Protein AF-A0A962M2G6-F1 (afdb_monomer)

Foldseek 3Di:
DDDPCPDAQAQDQDPPPDFSCVRSVVQCVDPPLVVLCVPVNRRLSRLVVNLLCCLQAPPHPNVVVQVVDDSVRSNQCCCCPRVVHNPDDCVVCPVVSVVCNVRNDDPLRVVLVVLVVVLVVLVVVLVVDDCVPCVVVNVVSVVVSVVSVVVSVVSVVVVVVVVVVCVVPPPPDDDPVNVVPD

Structure (mmCIF, N/CA/C/O backbone):
data_AF-A0A962M2G6-F1
#
_entry.id   AF-A0A962M2G6-F1
#
loop_
_atom_site.group_PDB
_atom_site.id
_atom_site.type_symbol
_atom_site.label_atom_id
_atom_site.label_alt_id
_atom_site.label_comp_id
_atom_site.label_asym_id
_atom_site.label_entity_id
_atom_site.label_seq_id
_atom_site.pdbx_PDB_ins_code
_atom_site.Cartn_x
_atom_site.Cartn_y
_atom_site.Cartn_z
_atom_site.occupancy
_atom_site.B_iso_or_equiv
_atom_site.auth_seq_id
_atom_site.auth_comp_id
_atom_site.auth_asym_id
_atom_site.auth_atom_id
_atom_site.pdbx_PDB_model_num
ATOM 1 N N . MET A 1 1 ? 9.586 -29.045 1.789 1.00 31.98 1 MET A N 1
ATOM 2 C CA . MET A 1 1 ? 10.319 -28.050 0.978 1.00 31.98 1 MET A CA 1
ATOM 3 C C . MET A 1 1 ? 9.402 -26.851 0.851 1.00 31.98 1 MET A C 1
ATOM 5 O O . MET A 1 1 ? 8.215 -27.062 0.668 1.00 31.98 1 MET A O 1
ATOM 9 N N . GLU A 1 2 ? 9.938 -25.669 1.129 1.00 29.62 2 GLU A N 1
ATOM 10 C CA . GLU A 1 2 ? 9.260 -24.466 1.634 1.00 29.62 2 GLU A CA 1
ATOM 11 C C . GLU A 1 2 ? 7.903 -24.133 1.008 1.00 29.62 2 GLU A C 1
ATOM 13 O O . GLU A 1 2 ? 7.783 -23.809 -0.172 1.00 29.62 2 GLU A O 1
ATOM 18 N N . ASP A 1 3 ? 6.894 -24.154 1.873 1.00 32.75 3 ASP A N 1
ATOM 19 C CA . ASP A 1 3 ? 5.564 -23.633 1.623 1.00 32.75 3 ASP A CA 1
ATOM 20 C C . ASP A 1 3 ? 5.665 -22.098 1.560 1.00 32.75 3 ASP A C 1
ATOM 22 O O . ASP A 1 3 ? 5.712 -21.413 2.584 1.00 32.75 3 ASP A O 1
ATOM 26 N N . LYS A 1 4 ? 5.778 -21.536 0.348 1.00 35.22 4 LYS A N 1
ATOM 27 C CA . LYS A 1 4 ? 5.802 -20.079 0.090 1.00 35.22 4 LYS A CA 1
ATOM 28 C C . LYS A 1 4 ? 4.414 -19.445 0.263 1.00 35.22 4 LYS A C 1
ATOM 30 O O . LYS A 1 4 ? 4.039 -18.520 -0.459 1.00 35.22 4 LYS A O 1
ATOM 35 N N . ASN A 1 5 ? 3.649 -19.937 1.231 1.00 36.69 5 ASN A N 1
ATOM 36 C CA . ASN A 1 5 ? 2.326 -19.456 1.574 1.00 36.69 5 ASN A CA 1
ATOM 37 C C . ASN A 1 5 ? 2.473 -18.163 2.387 1.00 36.69 5 ASN A C 1
ATOM 39 O O . ASN A 1 5 ? 2.459 -18.136 3.623 1.00 36.69 5 ASN A O 1
ATOM 43 N N . THR A 1 6 ? 2.744 -17.075 1.667 1.00 38.78 6 THR A N 1
ATOM 44 C CA . THR A 1 6 ? 2.884 -15.747 2.256 1.00 38.78 6 THR A CA 1
ATOM 45 C C . THR A 1 6 ? 1.495 -15.285 2.669 1.00 38.78 6 THR A C 1
ATOM 47 O O . THR A 1 6 ? 0.649 -14.976 1.839 1.00 38.78 6 THR A O 1
ATOM 50 N N . ARG A 1 7 ? 1.285 -15.312 3.983 1.00 38.78 7 ARG A N 1
ATOM 51 C CA . ARG A 1 7 ? 0.061 -14.979 4.711 1.00 38.78 7 ARG A CA 1
ATOM 52 C C . ARG A 1 7 ? -0.553 -13.676 4.197 1.00 38.78 7 ARG A C 1
ATOM 54 O O . ARG A 1 7 ? 0.069 -12.621 4.294 1.00 38.78 7 ARG A O 1
ATOM 61 N N . TYR A 1 8 ? -1.769 -13.769 3.677 1.00 47.75 8 TYR A N 1
ATOM 62 C CA . TYR A 1 8 ? -2.576 -12.624 3.281 1.00 47.75 8 TYR A CA 1
ATOM 63 C C . TYR A 1 8 ? -3.258 -12.043 4.525 1.00 47.75 8 TYR A C 1
ATOM 65 O O . TYR A 1 8 ? -3.943 -12.781 5.228 1.00 47.75 8 TYR A O 1
ATOM 73 N N . SER A 1 9 ? -3.113 -10.743 4.790 1.00 48.50 9 SER A N 1
ATOM 74 C CA . SER A 1 9 ? -4.152 -10.004 5.513 1.00 48.50 9 SER A CA 1
ATOM 75 C C . SER A 1 9 ? -4.848 -9.118 4.495 1.00 48.50 9 SER A C 1
ATOM 77 O O . SER A 1 9 ? -4.319 -8.081 4.095 1.00 48.50 9 SER A O 1
ATOM 79 N N . PHE A 1 10 ? -6.013 -9.551 4.024 1.00 62.50 10 PHE A N 1
ATOM 80 C CA . PHE A 1 10 ? -6.849 -8.697 3.198 1.00 62.50 10 PHE A CA 1
ATOM 81 C C . PHE A 1 10 ? -7.411 -7.615 4.112 1.00 62.50 10 PHE A C 1
ATOM 83 O O . PHE A 1 10 ? -8.323 -7.873 4.890 1.00 62.50 10 PHE A O 1
ATOM 90 N N . VAL A 1 11 ? -6.812 -6.423 4.072 1.00 73.88 11 VAL A N 1
ATOM 91 C CA . VAL A 1 11 ? -7.381 -5.281 4.780 1.00 73.88 11 VAL A CA 1
ATOM 92 C C . VAL A 1 11 ? -8.651 -4.876 4.050 1.00 73.88 11 VAL A C 1
ATOM 94 O O . VAL A 1 11 ? -8.624 -4.541 2.862 1.00 73.88 11 VAL A O 1
ATOM 97 N N . GLU A 1 12 ? -9.768 -4.944 4.756 1.00 76.00 12 GLU A N 1
ATOM 98 C CA . GLU A 1 12 ? -11.065 -4.531 4.247 1.00 76.00 12 GLU A CA 1
ATOM 99 C C . GLU A 1 12 ? -11.293 -3.043 4.516 1.00 76.00 12 GLU A C 1
ATOM 101 O O . GLU A 1 12 ? -10.935 -2.516 5.580 1.00 76.00 12 GLU A O 1
ATOM 106 N N . GLU A 1 13 ? -11.918 -2.365 3.545 1.00 79.25 13 GLU A N 1
ATOM 107 C CA . GLU A 1 13 ? -12.371 -0.992 3.736 1.00 79.25 13 GLU A CA 1
ATOM 108 C C . GLU A 1 13 ? -13.425 -0.952 4.837 1.00 79.25 13 GLU A C 1
ATOM 110 O O . GLU A 1 13 ? -14.420 -1.679 4.828 1.00 79.25 13 GLU A O 1
ATOM 115 N N . VAL A 1 14 ? -13.231 -0.044 5.783 1.00 79.31 14 VAL A N 1
ATOM 116 C CA . VAL A 1 14 ? -14.155 0.127 6.895 1.00 79.31 14 VAL A CA 1
ATOM 117 C C . VAL A 1 14 ? -15.104 1.263 6.551 1.00 79.31 14 VAL A C 1
ATOM 119 O O . VAL A 1 14 ? -14.676 2.397 6.326 1.00 79.31 14 VAL A O 1
ATOM 122 N N . ARG A 1 15 ? -16.404 0.952 6.514 1.00 76.75 15 ARG A N 1
ATOM 123 C CA . ARG A 1 15 ? -17.455 1.954 6.301 1.00 76.75 15 ARG A CA 1
ATOM 124 C C . ARG A 1 15 ? -17.418 3.012 7.400 1.00 76.75 15 ARG A C 1
ATOM 126 O O . ARG A 1 15 ? -17.052 2.736 8.544 1.00 76.75 15 ARG A O 1
ATOM 133 N N . GLU A 1 16 ? -17.843 4.219 7.051 1.00 69.69 16 GLU A N 1
ATOM 134 C CA . GLU A 1 16 ? -17.892 5.335 7.989 1.00 69.69 16 GLU A CA 1
ATOM 135 C C . GLU A 1 16 ? -18.735 4.985 9.229 1.00 69.69 16 GLU A C 1
ATOM 137 O O . GLU A 1 16 ? -19.814 4.403 9.127 1.00 69.69 16 GLU A O 1
ATOM 142 N N . GLY A 1 17 ? -18.204 5.286 10.417 1.00 70.81 17 GLY A N 1
ATOM 143 C CA . GLY A 1 17 ? -18.830 4.957 11.702 1.00 70.81 17 GLY A CA 1
ATOM 144 C C . GLY A 1 17 ? -18.465 3.585 12.284 1.00 70.81 17 GLY A C 1
ATOM 145 O O . GLY A 1 17 ? -18.723 3.358 13.466 1.00 70.81 17 GLY A O 1
ATOM 146 N N . LEU A 1 18 ? -17.814 2.699 11.521 1.00 83.69 18 LEU A N 1
ATOM 147 C CA . LEU A 1 18 ? -17.312 1.420 12.031 1.00 83.69 18 LEU A CA 1
ATOM 148 C C . LEU A 1 1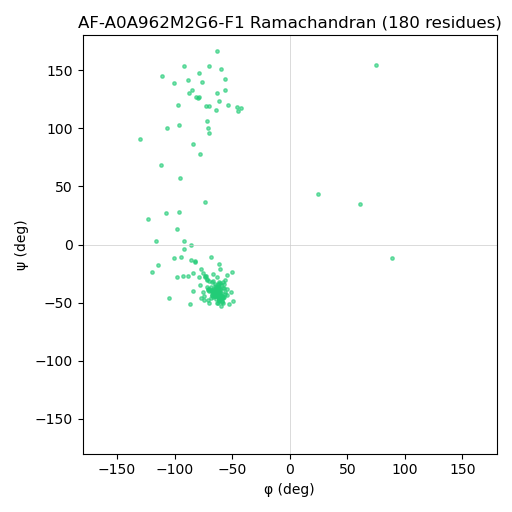8 ? -15.860 1.525 12.520 1.00 83.69 18 LEU A C 1
ATOM 150 O O . LEU A 1 18 ? -15.079 2.380 12.089 1.00 83.69 18 LEU A O 1
ATOM 154 N N . ASN A 1 19 ? -15.491 0.646 13.452 1.00 88.06 19 ASN A N 1
ATOM 155 C CA . ASN A 1 19 ? -14.126 0.548 13.952 1.00 88.06 19 ASN A CA 1
ATOM 156 C C . ASN A 1 19 ? -13.289 -0.344 13.024 1.00 88.06 19 ASN A C 1
ATOM 158 O O . ASN A 1 19 ? -13.695 -1.452 12.682 1.00 88.06 19 ASN A O 1
ATOM 162 N N . PHE A 1 20 ? -12.095 0.123 12.659 1.00 91.50 20 PHE A N 1
ATOM 163 C CA . PHE A 1 20 ? -11.179 -0.577 11.761 1.00 91.50 20 PHE A CA 1
ATOM 164 C C . PHE A 1 20 ? -10.838 -1.976 12.257 1.00 91.50 20 PHE A C 1
ATOM 166 O O . PHE A 1 20 ? -10.785 -2.926 11.481 1.00 91.50 20 PHE A O 1
ATOM 173 N N . TRP A 1 21 ? -10.631 -2.092 13.564 1.00 92.38 21 TRP A N 1
ATOM 174 C CA . TRP A 1 21 ? -10.199 -3.317 14.208 1.00 92.38 21 TRP A CA 1
ATOM 175 C C . TRP A 1 21 ? -11.303 -4.361 14.288 1.00 92.38 21 TRP A C 1
ATOM 177 O O . TRP A 1 21 ? -10.995 -5.545 14.323 1.00 92.38 21 TRP A O 1
ATOM 187 N N . ASP A 1 22 ? -12.570 -3.947 14.310 1.00 88.75 22 ASP A N 1
ATOM 188 C CA . ASP A 1 22 ? -13.693 -4.884 14.390 1.00 88.75 22 ASP A CA 1
ATOM 189 C C . ASP A 1 22 ? -13.892 -5.637 13.068 1.00 88.75 22 ASP A C 1
ATOM 191 O O . ASP A 1 22 ? -14.357 -6.775 13.087 1.00 88.75 22 ASP A O 1
ATOM 19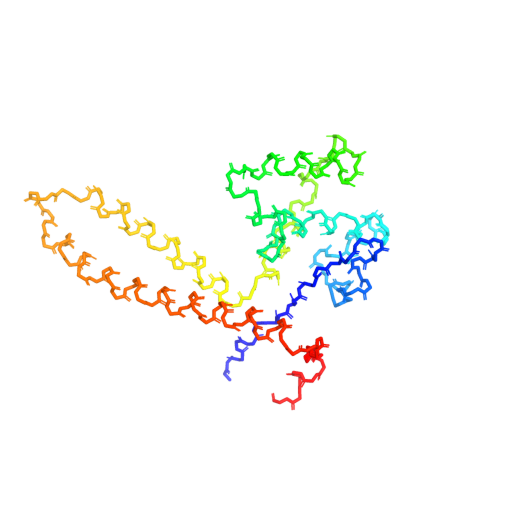5 N N . ILE A 1 23 ? -13.481 -5.027 11.952 1.00 85.75 23 ILE A N 1
ATOM 196 C CA . ILE A 1 23 ? -13.437 -5.652 10.627 1.00 85.75 23 ILE A CA 1
ATOM 197 C C . ILE A 1 23 ? -12.109 -6.398 10.440 1.00 85.75 23 ILE A C 1
ATOM 199 O O . ILE A 1 23 ? -12.081 -7.591 10.162 1.00 85.75 23 ILE A O 1
ATOM 203 N N . ASN A 1 24 ? -10.987 -5.723 10.692 1.00 87.56 24 ASN A N 1
ATOM 204 C CA . ASN A 1 24 ? -9.641 -6.250 10.471 1.00 87.56 24 ASN A CA 1
ATOM 205 C C . ASN A 1 24 ? -9.058 -6.855 11.759 1.00 87.56 24 ASN A C 1
ATOM 207 O O . ASN A 1 24 ? -8.013 -6.422 12.255 1.00 87.56 24 ASN A O 1
ATOM 211 N N . GLN A 1 25 ? -9.763 -7.829 12.342 1.00 88.00 25 GLN A N 1
ATOM 212 C CA . GLN A 1 25 ? -9.454 -8.349 13.683 1.00 88.00 25 GLN A CA 1
ATOM 213 C C . GLN A 1 25 ? -8.077 -9.004 13.777 1.00 88.00 25 GLN A C 1
ATOM 215 O O . GLN A 1 25 ? -7.401 -8.883 14.795 1.00 88.00 25 GLN A O 1
ATOM 220 N N . GLU A 1 26 ? -7.635 -9.654 12.706 1.00 84.81 26 GLU A N 1
ATOM 221 C CA . GLU A 1 26 ? -6.385 -10.413 12.679 1.00 84.81 26 GLU A CA 1
ATOM 222 C C . GLU A 1 26 ? -5.153 -9.521 12.874 1.00 84.81 26 GLU A C 1
ATOM 224 O O . GLU A 1 26 ? -4.204 -9.910 13.558 1.00 84.81 26 GLU A O 1
ATOM 229 N N . LEU A 1 27 ? -5.205 -8.282 12.370 1.00 88.44 27 LEU A N 1
ATOM 230 C CA . LEU A 1 27 ? -4.125 -7.310 12.535 1.00 88.44 27 LEU A CA 1
ATOM 231 C C . LEU A 1 27 ? -3.901 -6.939 14.002 1.00 88.44 27 LEU A C 1
ATOM 233 O O . LEU A 1 27 ? -2.774 -6.642 14.387 1.00 88.44 27 LEU A O 1
ATOM 237 N N . GLN A 1 28 ? -4.933 -7.012 14.851 1.00 90.12 28 GLN A N 1
ATOM 238 C CA . GLN A 1 28 ? -4.826 -6.649 16.269 1.00 90.12 28 GLN A CA 1
ATOM 239 C C . GLN A 1 28 ? -3.823 -7.517 17.046 1.00 90.12 28 GLN A C 1
ATOM 241 O O . GLN A 1 28 ? -3.413 -7.141 18.144 1.00 90.12 28 GLN A O 1
ATOM 246 N N . TYR A 1 29 ? -3.422 -8.670 16.505 1.00 87.75 29 TYR A N 1
ATOM 247 C CA . TYR A 1 29 ? -2.499 -9.593 17.162 1.00 87.75 29 TYR A CA 1
ATOM 248 C C . TYR A 1 29 ? -1.034 -9.394 16.752 1.00 87.75 29 TYR A C 1
ATOM 250 O O . TYR A 1 29 ? -0.151 -9.979 17.383 1.00 87.75 29 TYR A O 1
ATOM 258 N N . TRP A 1 30 ? -0.745 -8.591 15.723 1.00 85.88 30 TRP A N 1
ATOM 259 C CA . TRP A 1 30 ? 0.594 -8.483 15.130 1.00 85.88 30 TRP A CA 1
ATOM 260 C C . TRP A 1 30 ? 1.235 -7.120 15.403 1.00 85.88 30 TRP A C 1
ATOM 262 O O . TRP A 1 30 ? 0.559 -6.095 15.429 1.00 85.88 30 TRP A O 1
ATOM 272 N N . SER A 1 31 ? 2.555 -7.102 15.591 1.00 88.06 31 SER A N 1
ATOM 273 C CA . SER A 1 31 ? 3.325 -5.852 15.602 1.00 88.06 31 SER A CA 1
ATOM 274 C C . SER A 1 31 ? 3.496 -5.352 14.159 1.00 88.06 31 SER A C 1
ATOM 276 O O . SER A 1 31 ? 3.706 -6.182 13.269 1.00 88.06 31 SER A O 1
ATOM 278 N N . PRO A 1 32 ? 3.399 -4.034 13.892 1.00 93.62 32 PRO A N 1
ATOM 279 C CA . PRO A 1 32 ? 3.267 -2.928 14.857 1.00 93.62 32 PRO A CA 1
ATOM 280 C C . PRO A 1 32 ? 1.818 -2.523 15.204 1.00 93.62 32 PRO A C 1
ATOM 282 O O . PRO A 1 32 ? 1.601 -1.568 15.948 1.00 93.62 32 PRO A O 1
ATOM 285 N N . TYR A 1 33 ? 0.800 -3.206 14.680 1.00 93.44 33 TYR A N 1
ATOM 286 C CA . TYR A 1 33 ? -0.607 -2.820 14.868 1.00 93.44 33 TYR A CA 1
ATOM 287 C C . TYR A 1 33 ? -1.082 -2.965 16.321 1.00 93.44 33 TYR A C 1
ATOM 289 O O . TYR A 1 33 ? -1.791 -2.104 16.841 1.00 93.44 33 TYR A O 1
ATOM 297 N N . ASN A 1 34 ? -0.665 -4.032 17.004 1.00 93.56 34 ASN A N 1
ATOM 298 C CA . ASN A 1 34 ? -1.003 -4.261 18.406 1.00 93.56 34 ASN A CA 1
ATOM 299 C C . ASN A 1 34 ? -0.368 -3.218 19.349 1.00 93.56 34 ASN A C 1
ATOM 301 O O . ASN A 1 34 ? -0.959 -2.875 20.371 1.00 93.56 34 ASN A O 1
ATOM 305 N N . GLU A 1 35 ? 0.810 -2.694 19.002 1.00 95.56 35 GLU A N 1
ATOM 306 C CA . GLU A 1 35 ? 1.499 -1.609 19.706 1.00 95.56 35 GLU A CA 1
ATOM 307 C C . GLU A 1 35 ? 0.726 -0.300 19.538 1.00 95.56 35 GLU A C 1
ATOM 309 O O . GLU A 1 35 ? 0.398 0.338 20.535 1.00 95.56 35 GLU A O 1
ATOM 314 N N . LEU A 1 36 ? 0.292 0.022 18.313 1.00 96.19 36 LEU A N 1
ATOM 315 C CA . LEU A 1 36 ? -0.545 1.195 18.049 1.00 96.19 36 LEU A CA 1
ATOM 316 C C . LEU A 1 36 ? -1.832 1.198 18.889 1.00 96.19 36 LEU A C 1
ATOM 318 O O . LEU A 1 36 ? -2.232 2.236 19.414 1.00 96.19 36 LEU A O 1
ATOM 322 N N . ILE A 1 37 ? -2.497 0.044 19.028 1.00 95.44 37 ILE A N 1
ATOM 323 C CA . ILE A 1 37 ? -3.712 -0.072 19.850 1.00 95.44 37 ILE A CA 1
ATOM 324 C C . ILE A 1 37 ? -3.408 0.226 21.322 1.00 95.44 37 ILE A C 1
ATOM 326 O O . ILE A 1 37 ? -4.225 0.866 21.986 1.00 95.44 37 ILE A O 1
ATOM 330 N N . LYS A 1 38 ? -2.255 -0.223 21.833 1.00 95.25 38 LYS A N 1
ATOM 331 C CA . LYS A 1 38 ? -1.830 0.025 23.218 1.00 95.25 38 LYS A CA 1
ATOM 332 C C . LYS A 1 38 ? -1.468 1.491 23.455 1.00 95.25 38 LYS A C 1
ATOM 334 O O . LYS A 1 38 ? -1.812 2.017 24.506 1.00 95.25 38 LYS A O 1
ATOM 339 N N . GLU A 1 39 ? -0.802 2.131 22.498 1.00 95.31 39 GLU A N 1
ATOM 340 C CA . GLU A 1 39 ? -0.317 3.512 22.617 1.00 95.31 39 GLU A CA 1
ATOM 341 C C . GLU A 1 39 ? -1.433 4.549 22.429 1.00 95.31 39 GLU A C 1
ATOM 343 O O . GLU A 1 39 ? -1.560 5.476 23.224 1.00 95.31 39 GLU A O 1
ATOM 348 N N . GLU A 1 40 ? -2.274 4.382 21.406 1.00 95.00 40 GLU A N 1
ATOM 349 C CA . GLU A 1 40 ? -3.288 5.377 21.019 1.00 95.00 40 GLU A CA 1
ATOM 350 C C . GLU A 1 40 ? -4.700 5.019 21.516 1.00 95.00 40 GLU A C 1
ATOM 352 O O . GLU A 1 40 ? -5.636 5.818 21.433 1.00 95.00 40 GLU A O 1
ATOM 357 N N . GLY A 1 41 ? -4.897 3.794 22.005 1.00 95.62 41 GLY A N 1
ATOM 358 C CA . GLY A 1 41 ? -6.211 3.248 22.331 1.00 95.62 41 GLY A CA 1
ATOM 359 C C . GLY A 1 41 ? -7.015 2.844 21.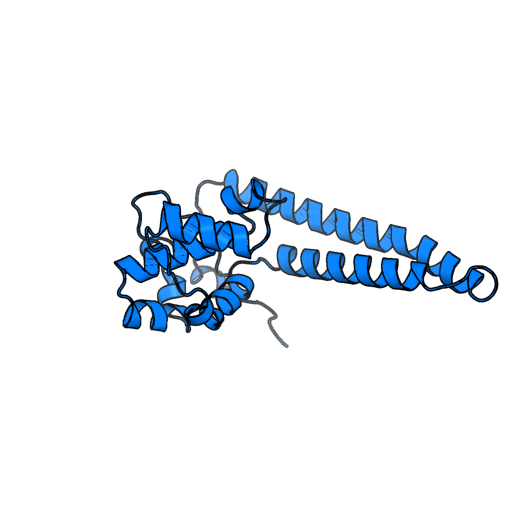088 1.00 95.62 41 GLY A C 1
ATOM 360 O O . GLY A 1 41 ? -6.846 3.374 19.985 1.00 95.62 41 GLY A O 1
ATOM 361 N N . LYS A 1 42 ? -7.951 1.898 21.251 1.00 92.50 42 LYS A N 1
ATOM 362 C CA . LYS A 1 42 ? -8.676 1.245 20.137 1.00 92.50 42 LYS A CA 1
ATOM 363 C C . LYS A 1 42 ? -9.434 2.219 19.218 1.00 92.50 42 LYS A C 1
ATOM 365 O O . LYS A 1 42 ? -9.520 1.997 18.012 1.00 92.50 42 LYS A O 1
ATOM 370 N N . ARG A 1 43 ? -9.981 3.318 19.755 1.00 92.44 43 ARG A N 1
ATOM 371 C CA . ARG A 1 43 ? -10.743 4.305 18.964 1.00 92.44 43 ARG A CA 1
ATOM 372 C C . ARG A 1 43 ? -9.841 5.188 18.097 1.00 92.44 43 ARG A C 1
ATOM 374 O O . ARG A 1 43 ? -10.139 5.368 16.918 1.00 92.44 43 ARG A O 1
ATOM 381 N N . ARG A 1 44 ? -8.758 5.741 18.655 1.00 94.38 44 ARG A N 1
ATOM 382 C CA . ARG A 1 44 ? -7.857 6.635 17.909 1.00 94.38 44 ARG A CA 1
ATOM 383 C C . ARG A 1 44 ? -6.994 5.853 16.928 1.00 94.38 44 ARG A C 1
ATOM 385 O O . ARG A 1 44 ? -6.958 6.217 15.758 1.00 94.38 44 ARG A O 1
ATOM 392 N N . S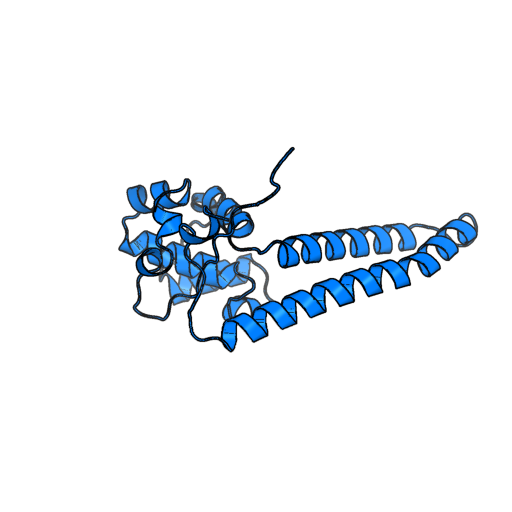ER A 1 45 ? -6.427 4.725 17.357 1.00 95.31 45 SER A N 1
ATOM 393 C CA . SER A 1 45 ? -5.702 3.800 16.472 1.00 95.31 45 SER A CA 1
ATOM 394 C C . SER A 1 45 ? -6.551 3.348 15.277 1.00 95.31 45 SER A C 1
ATOM 396 O O . SER A 1 45 ? -6.053 3.313 14.158 1.00 95.31 45 SER A O 1
ATOM 398 N N . SER A 1 46 ? -7.854 3.105 15.470 1.00 94.88 46 SER A N 1
ATOM 399 C CA . SER A 1 46 ? -8.779 2.800 14.369 1.00 94.88 46 SER A CA 1
ATOM 400 C C . SER A 1 46 ? -8.878 3.940 13.353 1.00 94.88 46 SER A C 1
ATOM 402 O O . SER A 1 46 ? -8.853 3.690 12.152 1.00 94.88 46 SER A O 1
ATOM 404 N N . ARG A 1 47 ? -8.999 5.195 13.809 1.00 94.62 47 ARG A N 1
ATOM 405 C CA . ARG A 1 47 ? -9.038 6.359 12.905 1.00 94.62 47 ARG A CA 1
ATOM 406 C C . ARG A 1 47 ? -7.711 6.533 12.169 1.00 94.62 47 ARG A C 1
ATOM 408 O O . ARG A 1 47 ? -7.721 6.789 10.972 1.00 94.62 47 ARG A O 1
ATOM 415 N N . ILE A 1 48 ? -6.585 6.333 12.853 1.00 95.38 48 ILE A N 1
ATOM 416 C CA . ILE A 1 48 ? -5.253 6.372 12.233 1.00 95.38 48 ILE A CA 1
ATOM 417 C C . ILE A 1 48 ? -5.137 5.290 11.152 1.00 95.38 48 ILE A C 1
ATOM 419 O O . ILE A 1 48 ? -4.703 5.585 10.043 1.00 95.38 48 ILE A O 1
ATOM 423 N N . MET A 1 49 ? -5.595 4.063 11.415 1.00 94.88 49 MET A N 1
ATOM 424 C CA . MET A 1 49 ? -5.587 2.996 10.412 1.00 94.88 49 MET A CA 1
ATOM 425 C C . MET A 1 49 ? -6.499 3.280 9.223 1.00 94.88 49 MET A C 1
ATOM 427 O O . MET A 1 49 ? -6.098 3.032 8.093 1.00 94.88 49 MET A O 1
ATOM 431 N N . GLN A 1 50 ? -7.687 3.848 9.437 1.00 93.81 50 GLN A N 1
ATOM 432 C CA . GLN A 1 50 ? -8.551 4.279 8.332 1.00 93.81 50 GLN A CA 1
ATOM 433 C C . GLN A 1 50 ? -7.905 5.401 7.509 1.00 93.81 50 GLN A C 1
ATOM 435 O O . GLN A 1 50 ? -8.034 5.420 6.288 1.00 93.81 50 GLN A O 1
ATOM 440 N N . ALA A 1 51 ? -7.180 6.316 8.152 1.00 94.50 51 ALA A N 1
ATOM 441 C CA . ALA A 1 51 ? -6.416 7.351 7.468 1.00 94.50 51 ALA A CA 1
ATOM 442 C C . ALA A 1 51 ? -5.277 6.747 6.622 1.00 94.50 51 ALA A C 1
ATOM 444 O O . ALA A 1 51 ? -5.117 7.109 5.458 1.00 94.50 51 ALA A O 1
ATOM 445 N N . ILE A 1 52 ? -4.538 5.777 7.171 1.00 94.75 52 ILE A N 1
ATOM 446 C CA . ILE A 1 52 ? -3.496 5.021 6.457 1.00 94.75 52 ILE A CA 1
ATOM 447 C C . ILE A 1 52 ? -4.102 4.254 5.277 1.00 94.75 52 ILE A C 1
ATOM 449 O O . ILE A 1 52 ? -3.595 4.377 4.165 1.00 94.75 52 ILE A O 1
ATOM 453 N N . TYR A 1 53 ? -5.209 3.538 5.488 1.00 92.19 53 TYR A N 1
ATOM 454 C CA . TYR A 1 53 ? -5.954 2.841 4.438 1.00 92.19 53 TYR A CA 1
ATOM 455 C C . TYR A 1 53 ? -6.295 3.802 3.295 1.00 92.19 53 TYR A C 1
ATOM 457 O O . TYR A 1 53 ? -5.952 3.555 2.142 1.00 92.19 53 TYR A O 1
ATOM 465 N N . LYS A 1 54 ? -6.894 4.958 3.614 1.00 90.81 54 LYS A N 1
ATOM 466 C CA . LYS A 1 54 ? -7.321 5.935 2.605 1.00 90.81 54 LYS A CA 1
ATOM 467 C C . LYS A 1 54 ? -6.171 6.426 1.725 1.00 90.81 54 LYS A C 1
ATOM 469 O O . LYS A 1 54 ? -6.391 6.635 0.535 1.00 90.81 54 LYS A O 1
ATOM 474 N N . ILE A 1 55 ? -4.979 6.612 2.289 1.00 91.56 55 ILE A N 1
ATOM 475 C CA . ILE A 1 55 ? -3.815 7.150 1.569 1.00 91.56 55 ILE A CA 1
ATOM 476 C C . ILE A 1 55 ? -3.063 6.056 0.803 1.00 91.56 55 ILE A C 1
ATOM 478 O O . ILE A 1 55 ? -2.577 6.306 -0.298 1.00 91.56 55 ILE A O 1
ATOM 482 N N . TYR A 1 56 ? -2.917 4.870 1.396 1.00 89.62 56 TYR A N 1
ATOM 483 C CA . TYR A 1 56 ? -1.924 3.887 0.960 1.00 89.62 56 TYR A CA 1
ATOM 484 C C . TYR A 1 56 ? -2.500 2.605 0.381 1.00 89.62 56 TYR A C 1
ATOM 486 O O . TYR A 1 56 ? -1.759 1.879 -0.282 1.00 89.62 56 TYR A O 1
ATOM 494 N N . ASP A 1 57 ? -3.771 2.305 0.632 1.00 87.06 57 ASP A N 1
ATOM 495 C CA . ASP A 1 57 ? -4.376 1.083 0.128 1.00 87.06 57 ASP A CA 1
ATOM 496 C C . ASP A 1 57 ? -4.745 1.228 -1.359 1.00 87.06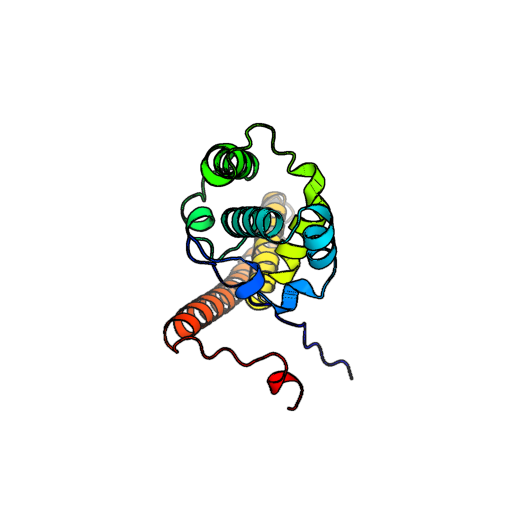 57 ASP A C 1
ATOM 498 O O . ASP A 1 57 ? -5.463 2.169 -1.709 1.00 87.06 57 ASP A O 1
ATOM 502 N N . PRO A 1 58 ? -4.316 0.314 -2.248 1.00 78.44 58 PRO A N 1
ATOM 503 C CA . PRO A 1 58 ? -4.693 0.343 -3.664 1.00 78.44 58 PRO A CA 1
ATOM 504 C C . PRO A 1 58 ? -6.205 0.232 -3.916 1.00 78.44 58 PRO A C 1
ATOM 506 O O . PRO A 1 58 ? -6.681 0.593 -4.995 1.00 78.44 58 PRO A O 1
ATOM 509 N N . LYS A 1 59 ? -6.965 -0.296 -2.950 1.00 79.31 59 LYS A N 1
ATOM 510 C CA . LYS A 1 59 ? -8.427 -0.424 -3.018 1.00 79.31 59 LYS A CA 1
ATOM 511 C C . LYS A 1 59 ? -9.138 0.847 -2.553 1.00 79.31 59 LYS A C 1
ATOM 513 O O . LYS A 1 59 ? -10.324 1.006 -2.822 1.00 79.31 59 LYS A O 1
ATOM 518 N N . SER A 1 60 ? -8.428 1.775 -1.908 1.00 83.81 60 SER A N 1
ATOM 519 C CA . SER A 1 60 ? -9.002 3.037 -1.448 1.00 83.81 60 SER A CA 1
ATOM 520 C C . SER A 1 60 ? -9.524 3.862 -2.622 1.00 83.81 60 SER A C 1
ATOM 522 O O . SER A 1 60 ? -8.783 4.236 -3.536 1.00 83.81 60 SER A O 1
ATOM 524 N N . SER A 1 61 ? -10.806 4.218 -2.570 1.00 82.06 61 SER A N 1
ATOM 525 C CA . SER A 1 61 ? -11.414 5.160 -3.517 1.00 82.06 61 SER A CA 1
ATOM 526 C C . SER A 1 61 ? -10.687 6.510 -3.528 1.00 82.06 61 SER A C 1
ATOM 528 O O . SER A 1 61 ? -10.464 7.076 -4.596 1.00 82.06 61 SER A O 1
ATOM 530 N N . TYR A 1 62 ? -10.238 6.981 -2.359 1.00 85.06 62 TYR A N 1
ATOM 531 C CA . TYR A 1 62 ? -9.511 8.243 -2.207 1.00 85.06 62 TYR A CA 1
ATOM 532 C C . TYR A 1 62 ? -8.133 8.215 -2.876 1.00 85.06 62 TYR A C 1
ATOM 534 O O . TYR A 1 62 ? -7.739 9.190 -3.518 1.00 85.06 62 TYR A O 1
ATOM 542 N N . GLN A 1 63 ? -7.411 7.098 -2.760 1.00 83.31 63 GLN A N 1
ATOM 543 C CA . GLN A 1 63 ? -6.122 6.907 -3.427 1.00 83.31 63 GLN A CA 1
ATOM 544 C C . GLN A 1 63 ? -6.322 6.867 -4.948 1.00 83.31 63 GLN A C 1
ATOM 546 O O . GLN A 1 63 ? -5.632 7.569 -5.689 1.00 83.31 63 GLN A O 1
ATOM 551 N N . ASN A 1 64 ? -7.346 6.143 -5.404 1.00 77.88 64 ASN A N 1
ATOM 552 C CA . ASN A 1 64 ? -7.666 6.002 -6.821 1.00 77.88 64 ASN A CA 1
ATOM 553 C C . ASN A 1 64 ? -8.146 7.306 -7.480 1.00 77.88 64 ASN A C 1
ATOM 555 O O . ASN A 1 64 ? -7.864 7.519 -8.660 1.00 77.88 64 ASN A O 1
ATOM 559 N N . SER A 1 65 ? -8.838 8.187 -6.747 1.00 80.94 65 SER A N 1
ATOM 560 C CA . SER A 1 65 ? -9.269 9.502 -7.242 1.0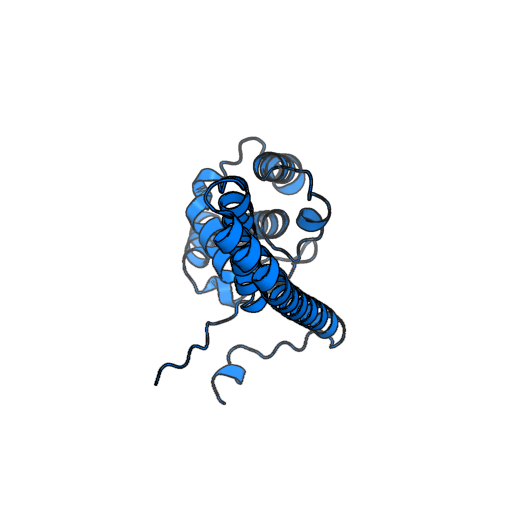0 80.94 65 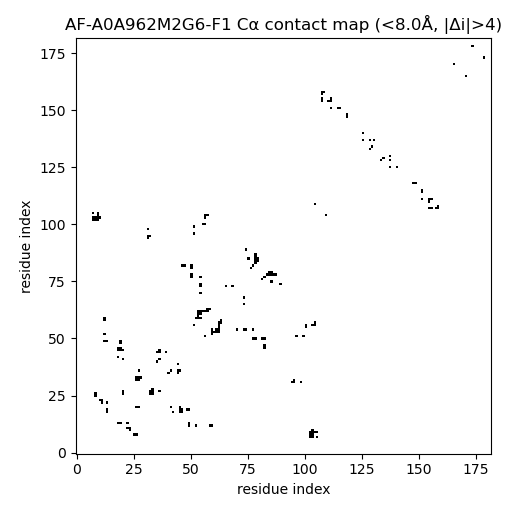SER A CA 1
ATOM 561 C C . SER A 1 65 ? -8.181 10.577 -7.160 1.00 80.94 65 SER A C 1
ATOM 563 O O . SER A 1 65 ? -8.325 11.636 -7.763 1.00 80.94 65 SER A O 1
ATOM 565 N N . SER A 1 66 ? -7.100 10.333 -6.413 1.00 83.38 66 SER A N 1
ATOM 566 C CA . SER A 1 66 ? -6.046 11.316 -6.119 1.00 83.38 66 SER A CA 1
ATOM 567 C C . SER A 1 66 ? -4.736 11.039 -6.864 1.00 83.38 66 SER A C 1
ATOM 569 O O . SER A 1 66 ? -3.674 11.421 -6.381 1.00 83.38 66 SER A O 1
ATOM 571 N N . LYS A 1 67 ? -4.786 10.389 -8.034 1.00 72.56 67 LYS A N 1
ATOM 572 C CA . LYS A 1 67 ? -3.590 9.929 -8.773 1.00 72.56 67 LYS A CA 1
ATOM 573 C C . LYS A 1 67 ? -2.578 11.031 -9.102 1.00 72.56 67 LYS A C 1
ATOM 575 O O . LYS A 1 67 ? -1.383 10.760 -9.110 1.00 72.56 67 LYS A O 1
ATOM 580 N N . ASP A 1 68 ? -3.038 12.265 -9.298 1.00 81.50 68 ASP A N 1
ATOM 581 C CA . ASP A 1 68 ? -2.171 13.417 -9.591 1.00 81.50 68 ASP A CA 1
ATOM 582 C C . ASP A 1 68 ? -1.604 14.096 -8.330 1.00 81.50 68 ASP A C 1
ATOM 584 O O . ASP A 1 68 ? -0.887 15.096 -8.413 1.00 81.50 68 ASP A O 1
ATOM 588 N N . ARG A 1 69 ? -1.941 13.595 -7.136 1.00 84.19 69 ARG A N 1
ATOM 589 C CA . ARG A 1 69 ? -1.553 14.200 -5.859 1.00 84.19 69 ARG A CA 1
ATOM 590 C C . ARG A 1 69 ? -0.365 13.469 -5.258 1.00 84.19 69 ARG A C 1
ATOM 592 O O . ARG A 1 69 ? -0.286 12.246 -5.222 1.00 84.19 69 ARG A O 1
ATOM 599 N N . THR A 1 70 ? 0.556 14.248 -4.708 1.00 89.38 70 THR A N 1
ATOM 600 C CA . THR A 1 70 ? 1.697 13.711 -3.963 1.00 89.38 70 THR A CA 1
ATOM 601 C C . THR A 1 70 ? 1.250 13.097 -2.634 1.00 89.38 70 THR A C 1
ATOM 603 O O . THR A 1 70 ? 0.277 13.547 -2.023 1.00 89.38 70 THR A O 1
ATOM 606 N N . GLU A 1 71 ? 2.019 12.130 -2.120 1.00 89.44 71 GLU A N 1
ATOM 607 C CA . GLU A 1 71 ? 1.788 11.530 -0.794 1.00 89.44 71 GLU A CA 1
ATOM 608 C C . GLU A 1 71 ? 1.639 12.599 0.304 1.00 89.44 71 GLU A C 1
ATOM 610 O O . GLU A 1 71 ? 0.732 12.519 1.128 1.00 89.44 71 GLU A O 1
ATOM 615 N N . LYS A 1 72 ? 2.463 13.654 0.263 1.00 90.94 72 LYS A N 1
ATOM 616 C CA . LYS A 1 72 ? 2.415 14.765 1.228 1.00 90.94 72 LYS A CA 1
ATOM 617 C C . LYS A 1 72 ? 1.105 15.555 1.172 1.00 90.94 72 LYS A C 1
ATOM 619 O O . LYS A 1 72 ? 0.597 15.960 2.213 1.00 90.94 72 LYS A O 1
ATOM 624 N N . GLN A 1 73 ? 0.557 15.786 -0.022 1.00 92.06 73 GLN A N 1
ATOM 625 C CA . GLN A 1 73 ? -0.733 16.468 -0.174 1.00 92.06 73 GLN A CA 1
ATOM 626 C C . GLN A 1 73 ? -1.870 15.603 0.373 1.00 92.06 73 GLN A C 1
ATOM 628 O O . GLN A 1 73 ? -2.712 16.099 1.112 1.00 92.06 73 GLN A O 1
ATOM 633 N N . MET A 1 74 ? -1.858 14.300 0.078 1.00 92.44 74 MET A N 1
ATOM 634 C CA . MET A 1 74 ? -2.856 13.368 0.610 1.00 92.44 74 MET A CA 1
ATOM 635 C C . MET A 1 74 ? -2.798 13.270 2.139 1.00 92.44 74 MET A C 1
ATOM 637 O O . MET A 1 74 ? -3.837 13.318 2.794 1.00 92.44 74 MET A O 1
ATOM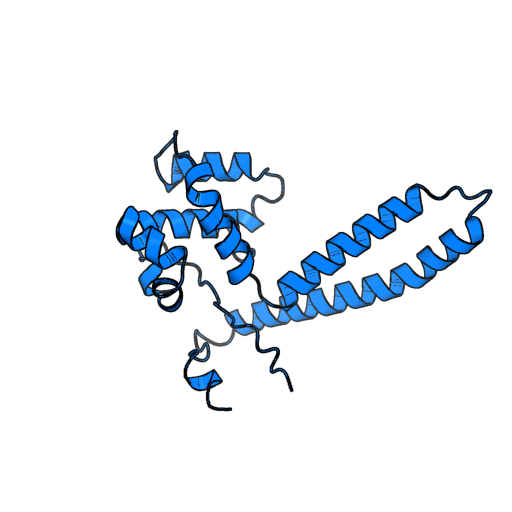 641 N N . GLN A 1 75 ? -1.590 13.187 2.703 1.00 94.50 75 GLN A N 1
ATOM 642 C CA . GLN A 1 75 ? -1.342 13.207 4.145 1.00 94.50 75 GLN A CA 1
ATOM 643 C C . GLN A 1 75 ? -1.887 14.468 4.814 1.00 94.50 75 GLN A C 1
ATOM 645 O O . GLN A 1 75 ? -2.531 14.369 5.858 1.00 94.50 75 GLN A O 1
ATOM 650 N N . LYS A 1 76 ? -1.646 15.642 4.217 1.00 93.44 76 LYS A N 1
ATOM 651 C CA . LYS A 1 76 ? -2.150 16.918 4.732 1.00 93.44 76 LYS A CA 1
ATOM 652 C C . LYS A 1 76 ? -3.677 16.944 4.736 1.00 93.44 76 LYS A C 1
ATOM 654 O O . LYS A 1 76 ? -4.277 17.204 5.771 1.00 93.44 76 LYS A O 1
ATOM 659 N N . ASP A 1 77 ? -4.303 16.603 3.619 1.00 93.19 77 ASP A N 1
ATOM 660 C CA . ASP A 1 77 ? -5.759 16.656 3.494 1.00 93.19 77 ASP A CA 1
ATOM 661 C C . ASP A 1 77 ? -6.471 15.687 4.443 1.00 93.19 77 ASP A C 1
ATOM 663 O O . ASP A 1 77 ? -7.491 16.039 5.031 1.00 93.19 77 ASP A O 1
ATOM 667 N N . ILE A 1 78 ? -5.937 14.476 4.622 1.00 94.00 78 ILE A N 1
ATOM 668 C CA . ILE A 1 78 ? -6.495 13.493 5.558 1.00 94.00 78 ILE A CA 1
ATOM 669 C C . ILE A 1 78 ? -6.269 13.926 7.011 1.00 94.00 78 ILE A C 1
ATOM 671 O O . ILE A 1 78 ? -7.165 13.766 7.841 1.00 94.00 78 ILE A O 1
ATOM 675 N N . ALA A 1 79 ? -5.114 14.509 7.329 1.00 95.06 79 ALA A N 1
ATOM 676 C CA . ALA A 1 79 ? -4.852 15.057 8.655 1.00 95.06 79 ALA A CA 1
ATOM 677 C C . ALA A 1 79 ? -5.832 16.195 8.997 1.00 95.06 79 ALA A C 1
ATOM 679 O O . ALA A 1 79 ? -6.478 16.167 10.046 1.00 95.06 79 ALA A O 1
ATOM 680 N N . GLU A 1 80 ? -6.012 17.145 8.078 1.00 94.31 80 GLU A N 1
ATOM 681 C CA . GLU A 1 80 ? -6.868 18.316 8.277 1.00 94.31 80 GLU A CA 1
ATOM 682 C C . GLU A 1 80 ? -8.360 17.966 8.285 1.00 94.31 80 GLU A C 1
ATOM 684 O O . GLU A 1 80 ? -9.067 18.394 9.193 1.00 94.31 80 GLU A O 1
ATOM 689 N N . ASN A 1 81 ? -8.838 17.181 7.315 1.00 92.69 81 ASN A N 1
ATOM 690 C CA . ASN A 1 81 ? -10.277 16.998 7.087 1.00 92.69 81 ASN A CA 1
ATOM 691 C C . ASN A 1 81 ? -10.852 15.724 7.717 1.00 92.69 81 ASN A C 1
ATOM 693 O O . ASN A 1 81 ? -12.038 15.680 8.030 1.00 92.69 81 ASN A O 1
ATOM 697 N N . TYR A 1 82 ? -10.044 14.671 7.879 1.00 92.25 82 TYR A N 1
ATOM 698 C CA . TYR A 1 82 ? -10.521 13.388 8.405 1.00 92.25 82 TYR A CA 1
ATOM 699 C C . TYR A 1 82 ? -10.093 13.159 9.857 1.00 92.25 82 TYR A C 1
ATOM 701 O O . TYR A 1 82 ? -10.911 12.758 10.692 1.00 92.25 82 TYR A O 1
ATOM 709 N N . LEU A 1 83 ? -8.825 13.417 10.194 1.00 93.25 83 LEU A N 1
ATOM 710 C CA . LEU A 1 83 ? -8.341 13.309 11.574 1.00 93.25 83 LEU A CA 1
ATOM 711 C C . LEU A 1 83 ? -8.730 14.534 12.415 1.00 93.25 83 LEU A C 1
ATOM 713 O O . LEU A 1 83 ? -8.999 14.365 13.607 1.00 93.25 83 LEU A O 1
ATOM 717 N N . ASN A 1 84 ? -8.900 15.702 11.784 1.00 93.62 84 ASN A N 1
ATOM 718 C CA . ASN A 1 84 ? -9.061 17.010 12.430 1.00 93.62 84 ASN A CA 1
ATOM 719 C C . ASN A 1 84 ? -7.832 17.402 13.274 1.00 93.62 84 ASN A C 1
ATOM 721 O O . ASN A 1 84 ? -7.958 18.030 14.323 1.00 93.62 84 ASN A O 1
ATOM 725 N N . GLU A 1 85 ? -6.637 17.021 12.819 1.00 93.56 85 GLU A N 1
ATOM 726 C CA . GLU A 1 85 ? -5.354 17.254 13.488 1.00 93.56 85 GLU A CA 1
ATOM 727 C C . GLU A 1 85 ? -4.375 17.871 12.473 1.00 93.56 85 GLU A C 1
ATOM 729 O O . GLU A 1 85 ? -3.687 17.157 11.750 1.00 93.56 85 GLU A O 1
ATOM 734 N N . LYS A 1 86 ? -4.316 19.208 12.377 1.00 89.00 86 LYS A N 1
ATOM 735 C CA . LYS A 1 86 ? -3.470 19.897 11.375 1.00 89.00 86 LYS A CA 1
ATOM 736 C C . LYS A 1 86 ? -1.976 19.605 11.544 1.00 89.00 86 LYS A C 1
ATOM 738 O O . LYS A 1 86 ? -1.257 19.487 10.558 1.00 89.00 86 LYS A O 1
ATOM 743 N N . ASP A 1 87 ? -1.548 19.433 12.791 1.00 91.31 87 ASP A N 1
ATOM 744 C CA . ASP A 1 87 ? -0.162 19.152 13.169 1.00 91.31 87 ASP A CA 1
ATOM 745 C C . ASP A 1 87 ? 0.092 17.644 13.356 1.00 91.31 87 ASP A C 1
ATOM 747 O O . ASP A 1 87 ? 0.944 17.234 14.144 1.00 91.31 87 ASP A O 1
ATOM 751 N N . PHE A 1 88 ? -0.670 16.788 12.662 1.00 94.81 88 PHE A N 1
ATOM 752 C CA . PHE A 1 88 ? -0.502 15.340 12.756 1.00 94.81 88 PHE A CA 1
ATOM 753 C C . PHE A 1 88 ? 0.871 14.895 12.228 1.00 94.81 88 PHE A C 1
ATOM 755 O O . PHE A 1 88 ? 1.192 15.006 11.041 1.00 94.81 88 PHE A O 1
ATOM 762 N N . GLU A 1 89 ? 1.690 14.340 13.121 1.00 94.31 89 GLU A N 1
ATOM 763 C CA . GLU A 1 89 ? 3.049 13.903 12.810 1.00 94.31 89 GLU A CA 1
ATOM 764 C C . GLU A 1 89 ? 3.080 12.493 12.197 1.00 94.31 89 GLU A C 1
ATOM 766 O O . GLU A 1 89 ? 3.327 11.493 12.875 1.00 94.31 89 GLU A O 1
ATOM 771 N N . TRP A 1 90 ? 2.914 12.408 10.875 1.00 94.12 90 TRP A N 1
ATOM 772 C CA . TRP A 1 90 ? 3.021 11.150 10.115 1.00 94.12 90 TRP A CA 1
ATOM 773 C C . TRP A 1 90 ? 4.350 10.402 10.320 1.00 94.12 90 TRP A C 1
ATOM 775 O O . TRP A 1 90 ? 4.406 9.177 10.194 1.00 94.12 90 TRP A O 1
ATOM 785 N N . SER A 1 91 ? 5.423 11.118 10.668 1.00 93.88 91 SER A N 1
ATOM 786 C CA . SER A 1 91 ? 6.742 10.551 10.969 1.00 93.88 91 SER A CA 1
ATOM 787 C C . SER A 1 91 ? 6.715 9.558 12.135 1.00 93.88 91 SER A C 1
ATOM 789 O O . SER A 1 91 ? 7.426 8.551 12.072 1.00 93.88 91 SER A O 1
ATOM 791 N N . LYS A 1 92 ? 5.867 9.784 13.152 1.00 94.44 92 LYS A N 1
ATOM 792 C CA . LYS A 1 92 ? 5.697 8.880 14.305 1.00 94.44 92 LYS A CA 1
ATOM 793 C C . LYS A 1 92 ? 5.211 7.497 13.873 1.00 94.44 92 LYS A C 1
ATOM 795 O O . LYS A 1 92 ? 5.648 6.486 14.413 1.00 94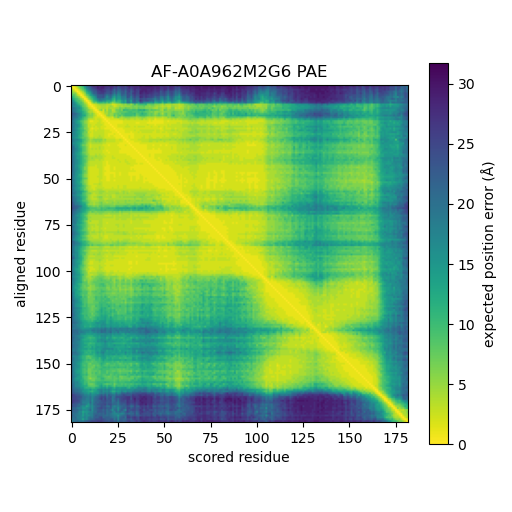.44 92 LYS A O 1
ATOM 800 N N . TYR A 1 93 ? 4.399 7.441 12.820 1.00 95.19 93 TYR A N 1
ATOM 801 C CA . TYR A 1 93 ? 3.775 6.214 12.325 1.00 95.19 93 TYR A CA 1
ATOM 802 C C . TYR A 1 93 ? 4.523 5.581 11.145 1.00 95.19 93 TYR A C 1
ATOM 804 O O . TYR A 1 93 ? 4.004 4.671 10.502 1.00 95.19 93 TYR A O 1
ATOM 812 N N . LYS A 1 94 ? 5.763 5.998 10.848 1.00 94.00 94 LYS A N 1
ATOM 813 C CA . LYS A 1 94 ? 6.526 5.493 9.691 1.00 94.00 94 LYS A CA 1
ATOM 814 C C . LYS A 1 94 ? 6.651 3.964 9.666 1.00 94.00 94 LYS A C 1
ATOM 816 O O . LYS A 1 94 ? 6.473 3.362 8.610 1.00 94.00 94 LYS A O 1
ATOM 821 N N . LYS A 1 95 ? 6.931 3.335 10.814 1.00 92.12 95 LYS A N 1
ATOM 822 C CA . LYS A 1 95 ? 7.030 1.866 10.924 1.00 92.12 95 LYS A CA 1
ATOM 823 C C . LYS A 1 95 ? 5.693 1.183 10.626 1.00 92.12 95 LYS A C 1
ATOM 825 O O . LYS A 1 95 ? 5.656 0.216 9.875 1.00 92.12 95 LYS A O 1
ATOM 830 N N . LEU A 1 96 ? 4.606 1.728 11.172 1.00 93.94 96 LEU A N 1
ATOM 831 C CA . LEU A 1 96 ? 3.245 1.250 10.941 1.00 93.94 96 LEU A CA 1
ATOM 832 C C . LEU A 1 96 ? 2.853 1.360 9.465 1.00 93.94 96 LEU A C 1
ATOM 834 O O . LEU A 1 96 ? 2.349 0.401 8.897 1.00 93.94 96 LEU A O 1
ATOM 838 N N . ILE A 1 97 ? 3.140 2.495 8.826 1.00 94.38 97 ILE A N 1
ATOM 839 C CA . ILE A 1 97 ? 2.857 2.719 7.402 1.00 94.38 97 ILE A CA 1
ATOM 840 C C . ILE A 1 97 ? 3.635 1.728 6.530 1.00 94.38 97 ILE A C 1
ATOM 842 O O . ILE A 1 97 ? 3.093 1.195 5.565 1.00 94.38 97 ILE A O 1
ATOM 846 N N . GLN A 1 98 ? 4.902 1.461 6.855 1.00 91.50 98 GLN A N 1
ATOM 847 C CA . GLN A 1 98 ? 5.710 0.484 6.122 1.00 91.50 98 GLN A CA 1
ATOM 848 C C . GLN A 1 98 ? 5.170 -0.941 6.269 1.00 91.50 98 GLN A C 1
ATOM 850 O O . GLN A 1 98 ? 5.069 -1.648 5.267 1.00 91.50 98 GLN A O 1
ATOM 855 N N . ALA A 1 99 ? 4.793 -1.343 7.487 1.00 89.81 99 ALA A N 1
ATOM 856 C CA . ALA A 1 99 ? 4.136 -2.627 7.718 1.00 89.81 99 ALA A CA 1
ATOM 857 C C . ALA A 1 99 ? 2.826 -2.713 6.923 1.00 89.81 99 ALA A C 1
ATOM 859 O O . ALA A 1 99 ? 2.632 -3.647 6.154 1.00 89.81 99 ALA A O 1
ATOM 860 N N . TYR A 1 100 ? 2.002 -1.665 6.979 1.00 90.94 100 TYR A N 1
ATOM 861 C CA . TYR A 1 100 ? 0.745 -1.608 6.245 1.00 90.94 100 TYR A CA 1
ATOM 862 C C . TYR A 1 100 ? 0.928 -1.776 4.738 1.00 90.94 100 TYR A C 1
ATOM 864 O O . TYR A 1 100 ? 0.278 -2.620 4.129 1.00 90.94 100 TYR A O 1
ATOM 872 N N . LYS A 1 101 ? 1.841 -1.017 4.119 1.00 87.19 101 LYS A N 1
ATOM 873 C CA . LYS A 1 101 ? 2.128 -1.120 2.676 1.00 87.19 101 LYS A CA 1
ATOM 874 C C . LYS A 1 101 ? 2.572 -2.531 2.275 1.00 87.19 101 LYS A C 1
ATOM 876 O O . LYS A 1 101 ? 2.291 -2.970 1.164 1.00 87.19 101 LYS A O 1
ATOM 881 N N . LYS A 1 102 ? 3.264 -3.239 3.172 1.00 82.88 102 LYS A N 1
ATOM 882 C CA . LYS A 1 102 ? 3.700 -4.620 2.955 1.00 82.88 102 LYS A CA 1
ATOM 883 C C . LYS A 1 102 ? 2.548 -5.617 3.095 1.00 82.88 102 LYS A C 1
ATOM 885 O O . LYS A 1 102 ? 2.478 -6.559 2.304 1.00 82.88 102 LYS A O 1
ATOM 890 N N . ASP A 1 103 ? 1.679 -5.428 4.079 1.00 81.50 103 ASP A N 1
ATOM 891 C CA . ASP A 1 103 ? 0.660 -6.411 4.458 1.00 81.50 103 ASP A CA 1
ATOM 892 C C . ASP A 1 103 ? -0.649 -6.250 3.666 1.00 81.50 103 ASP A C 1
ATOM 894 O O . ASP A 1 103 ? -1.344 -7.234 3.435 1.00 81.50 103 ASP A O 1
ATOM 898 N N . SER A 1 104 ? -0.955 -5.034 3.197 1.00 78.00 104 SER A N 1
ATOM 899 C CA . SER A 1 104 ? -2.176 -4.713 2.431 1.00 78.00 104 SER A CA 1
ATOM 900 C C . SER A 1 104 ? -2.157 -5.198 0.981 1.00 78.00 104 SER A C 1
ATOM 902 O O . SER A 1 104 ? -3.219 -5.419 0.401 1.00 78.00 104 SER A O 1
ATOM 904 N N . LYS A 1 105 ? -0.968 -5.385 0.391 1.00 74.75 105 LYS A N 1
ATOM 905 C CA . LYS A 1 105 ? -0.827 -5.798 -1.011 1.00 74.75 105 LYS A CA 1
ATOM 906 C C . LYS A 1 105 ? -0.847 -7.315 -1.173 1.00 74.75 105 LYS A C 1
ATOM 908 O O . LYS A 1 105 ? -0.066 -8.041 -0.537 1.00 74.75 105 LYS A O 1
ATOM 913 N N . THR A 1 106 ? -1.673 -7.770 -2.106 1.00 74.25 106 THR A N 1
ATOM 914 C CA . THR A 1 106 ? -1.700 -9.147 -2.610 1.00 74.25 106 THR A CA 1
ATOM 915 C C . THR A 1 106 ? -0.390 -9.514 -3.309 1.00 74.25 106 THR A C 1
ATOM 917 O O . THR A 1 106 ? 0.444 -8.657 -3.618 1.00 74.25 106 THR A O 1
ATOM 920 N N . PHE A 1 107 ? -0.188 -10.810 -3.559 1.00 74.31 107 PHE A N 1
ATOM 921 C CA . PHE A 1 107 ? 0.954 -11.274 -4.344 1.00 74.31 107 PHE A CA 1
ATOM 922 C C . PHE A 1 107 ? 0.956 -10.644 -5.742 1.00 74.31 107 PHE A C 1
ATOM 924 O O . PHE A 1 107 ? 1.981 -10.113 -6.154 1.00 74.31 107 PHE A O 1
ATOM 931 N N . LEU A 1 108 ? -0.196 -10.620 -6.421 1.00 75.56 108 LEU A N 1
ATOM 932 C CA . LEU A 1 108 ? -0.319 -10.023 -7.752 1.00 75.56 108 LEU A CA 1
ATOM 933 C C . LEU A 1 108 ? -0.032 -8.519 -7.746 1.00 75.56 108 LEU A C 1
ATOM 935 O O . LEU A 1 108 ? 0.617 -8.033 -8.661 1.00 75.56 108 LEU A O 1
ATOM 939 N N . GLU A 1 109 ? -0.449 -7.778 -6.716 1.00 76.81 109 GLU A N 1
ATOM 940 C CA . GLU A 1 109 ? -0.131 -6.345 -6.598 1.00 76.81 109 GLU A CA 1
ATOM 941 C C . GLU A 1 109 ? 1.362 -6.086 -6.381 1.00 76.81 109 GLU A C 1
ATOM 943 O O . GLU A 1 109 ? 1.904 -5.133 -6.937 1.00 76.81 109 GLU A O 1
ATOM 948 N N . LYS A 1 110 ? 2.035 -6.930 -5.591 1.00 79.25 110 LYS A N 1
ATOM 949 C CA . LYS A 1 110 ? 3.491 -6.856 -5.389 1.00 79.25 110 LYS A CA 1
ATOM 950 C C . LYS A 1 110 ? 4.249 -7.209 -6.662 1.00 79.25 110 LYS A C 1
ATOM 952 O O . LYS A 1 110 ? 5.202 -6.526 -7.016 1.00 79.25 110 LYS A O 1
ATOM 957 N N . GLU A 1 111 ? 3.807 -8.261 -7.339 1.00 81.31 111 GLU A N 1
ATOM 958 C CA . GLU A 1 111 ? 4.371 -8.704 -8.607 1.00 81.31 111 GLU A CA 1
ATOM 959 C C . GLU A 1 111 ? 4.198 -7.612 -9.673 1.00 81.31 111 GLU A C 1
ATOM 961 O O . GLU A 1 111 ? 5.147 -7.272 -10.370 1.00 81.31 111 GLU A O 1
ATOM 966 N N . LEU A 1 112 ? 3.019 -6.989 -9.752 1.00 84.12 112 LEU A N 1
ATOM 967 C CA . LEU A 1 112 ? 2.757 -5.891 -10.679 1.00 84.12 112 LEU A CA 1
ATOM 968 C C . LEU A 1 112 ? 3.670 -4.686 -10.410 1.00 84.12 112 LEU A C 1
ATOM 970 O O . LEU A 1 112 ? 4.272 -4.174 -11.346 1.00 84.12 112 LEU A O 1
ATOM 974 N N . GLU A 1 113 ? 3.819 -4.267 -9.149 1.00 82.69 113 GLU A N 1
ATOM 975 C CA . GLU A 1 113 ? 4.730 -3.177 -8.763 1.00 82.69 113 GLU A CA 1
ATOM 976 C C . GLU A 1 113 ? 6.188 -3.495 -9.123 1.00 82.69 113 GLU A C 1
ATOM 978 O O . GLU A 1 113 ? 6.899 -2.633 -9.638 1.00 82.69 113 GLU A O 1
ATOM 983 N N . TYR A 1 114 ? 6.624 -4.738 -8.905 1.00 84.25 114 TYR A N 1
ATOM 984 C CA . TYR A 1 114 ? 7.946 -5.201 -9.321 1.00 84.25 114 TYR A CA 1
ATOM 985 C C . TYR A 1 114 ? 8.138 -5.064 -10.839 1.00 84.25 114 TYR A C 1
ATOM 987 O O . TYR A 1 114 ? 9.106 -4.447 -11.285 1.00 84.25 114 TYR A O 1
ATOM 995 N N . TRP A 1 115 ? 7.181 -5.551 -11.636 1.00 84.94 115 TRP A N 1
ATOM 996 C CA . TRP A 1 115 ? 7.231 -5.427 -13.095 1.00 84.94 115 TRP A CA 1
ATOM 997 C C . TRP A 1 115 ? 7.216 -3.973 -13.576 1.00 84.94 115 TRP A C 1
ATOM 999 O O . TRP A 1 115 ? 7.896 -3.658 -14.551 1.00 84.94 115 TRP A O 1
ATOM 1009 N N . GLU A 1 116 ? 6.485 -3.074 -12.914 1.00 85.06 116 GLU A N 1
ATOM 1010 C CA . GLU A 1 116 ? 6.491 -1.646 -13.260 1.00 85.06 116 GLU A CA 1
ATOM 1011 C C . GLU A 1 116 ? 7.867 -1.014 -13.049 1.00 85.06 116 GLU A C 1
ATOM 1013 O O . GLU A 1 116 ? 8.337 -0.285 -13.925 1.00 85.06 116 GLU A O 1
ATOM 1018 N N . ILE A 1 117 ? 8.530 -1.323 -11.931 1.00 86.31 117 ILE A N 1
ATOM 1019 C CA . ILE A 1 117 ? 9.884 -0.836 -11.639 1.00 86.31 117 ILE A CA 1
ATOM 1020 C C . ILE A 1 117 ? 10.874 -1.371 -12.679 1.00 86.31 117 ILE A C 1
ATOM 1022 O O . ILE A 1 117 ? 11.573 -0.581 -13.309 1.00 86.31 117 ILE A O 1
ATOM 1026 N N . GLU A 1 118 ? 10.878 -2.679 -12.932 1.00 86.94 118 GLU A N 1
ATOM 1027 C CA . GLU A 1 118 ? 11.777 -3.316 -13.905 1.00 86.94 118 GLU A CA 1
ATOM 1028 C C . GLU A 1 118 ? 11.588 -2.753 -15.323 1.00 86.94 118 GLU A C 1
ATOM 1030 O O . GLU A 1 118 ? 12.554 -2.447 -16.026 1.00 86.94 118 GLU A O 1
ATOM 1035 N N . LEU A 1 119 ? 10.338 -2.557 -15.759 1.00 88.25 119 LEU A N 1
ATOM 1036 C CA . LEU A 1 119 ? 10.036 -1.970 -17.067 1.00 88.25 119 LEU A CA 1
ATOM 1037 C C . LEU A 1 119 ? 10.501 -0.509 -17.167 1.00 88.25 119 LEU A C 1
ATOM 1039 O O . LEU A 1 119 ? 10.940 -0.086 -18.242 1.00 88.25 119 LEU A O 1
ATOM 1043 N N . LEU A 1 120 ? 10.409 0.264 -16.081 1.00 87.94 120 LEU A N 1
ATOM 1044 C CA . LEU A 1 120 ? 10.898 1.642 -16.024 1.00 87.94 120 LEU A CA 1
ATOM 1045 C C . LEU A 1 120 ? 12.426 1.701 -16.052 1.00 87.94 120 LEU A C 1
ATOM 1047 O O . LEU A 1 120 ? 12.980 2.416 -16.885 1.00 87.94 120 LEU A O 1
ATOM 1051 N N . GLU A 1 121 ? 13.108 0.932 -15.202 1.00 88.38 121 GLU A N 1
ATOM 1052 C CA . GLU A 1 121 ? 14.574 0.879 -15.154 1.00 88.38 121 GLU A CA 1
ATOM 1053 C C . GLU A 1 121 ? 15.156 0.451 -16.500 1.00 88.38 121 GLU A C 1
ATOM 1055 O O . GLU A 1 121 ? 16.067 1.088 -17.032 1.00 88.38 121 GLU A O 1
ATOM 1060 N N . ARG A 1 122 ? 14.561 -0.574 -17.114 1.00 88.50 122 ARG A N 1
ATOM 1061 C CA . ARG A 1 122 ? 14.943 -1.044 -18.443 1.00 88.50 122 ARG A CA 1
ATOM 1062 C C . ARG A 1 122 ? 14.738 0.019 -19.518 1.00 88.50 122 ARG A C 1
ATOM 1064 O O . ARG A 1 122 ? 15.596 0.177 -20.386 1.00 88.50 122 ARG A O 1
ATOM 1071 N N . ARG A 1 123 ? 13.620 0.752 -19.477 1.00 87.31 123 ARG A N 1
ATOM 1072 C CA . ARG A 1 123 ? 13.348 1.853 -20.412 1.00 87.31 123 ARG A CA 1
ATOM 1073 C C . ARG A 1 123 ? 14.378 2.966 -20.255 1.00 87.31 123 ARG A C 1
ATOM 1075 O O . ARG A 1 123 ? 14.859 3.486 -21.256 1.00 87.31 123 ARG A O 1
ATOM 1082 N N . GLU A 1 124 ? 14.731 3.325 -19.028 1.00 90.31 124 GLU A N 1
ATOM 1083 C CA . GLU A 1 124 ? 15.744 4.348 -18.773 1.00 90.31 124 GLU A CA 1
ATOM 1084 C C . GLU A 1 124 ? 17.135 3.887 -19.220 1.00 90.31 124 GLU A C 1
ATOM 1086 O O . GLU A 1 124 ? 17.815 4.623 -19.933 1.00 90.31 124 GLU A O 1
ATOM 1091 N N . TYR A 1 125 ? 17.518 2.638 -18.945 1.00 90.50 125 TYR A N 1
ATOM 1092 C CA . TYR A 1 125 ? 18.751 2.053 -19.478 1.00 90.50 125 TYR A CA 1
ATOM 1093 C C . TYR A 1 125 ? 18.788 2.079 -21.012 1.00 90.50 125 TYR A C 1
ATOM 1095 O O . TYR A 1 125 ? 19.757 2.513 -21.626 1.00 90.50 125 TYR A O 1
ATOM 1103 N N . GLN A 1 126 ? 17.691 1.711 -21.668 1.00 87.69 126 GLN A N 1
ATOM 1104 C CA . GLN A 1 126 ? 17.603 1.762 -23.123 1.00 87.69 126 GLN A CA 1
ATOM 1105 C C . GLN A 1 126 ? 17.779 3.185 -23.689 1.00 87.69 126 GLN A C 1
ATOM 1107 O O . GLN A 1 126 ? 18.300 3.361 -24.796 1.00 87.69 126 GLN A O 1
ATOM 1112 N N . ARG A 1 127 ? 17.339 4.214 -22.953 1.00 88.31 127 ARG A N 1
ATOM 1113 C CA . ARG A 1 127 ? 17.493 5.621 -23.353 1.00 88.31 127 ARG A CA 1
ATOM 1114 C C . ARG A 1 127 ? 18.932 6.105 -23.237 1.00 88.31 127 ARG A C 1
ATOM 1116 O O . ARG A 1 127 ? 19.312 6.966 -24.026 1.00 88.31 127 ARG A O 1
ATOM 1123 N N . THR A 1 128 ? 19.720 5.560 -22.311 1.00 92.12 128 THR A N 1
ATOM 1124 C CA . THR A 1 128 ? 21.138 5.922 -22.167 1.00 92.12 128 THR A CA 1
ATOM 1125 C C . THR A 1 128 ? 22.023 5.278 -23.235 1.00 92.12 128 THR A C 1
ATOM 1127 O O . THR A 1 128 ? 23.086 5.820 -23.529 1.00 92.12 128 THR A O 1
ATOM 1130 N N . LEU A 1 129 ? 21.580 4.183 -23.867 1.00 89.56 129 LEU A N 1
ATOM 1131 C CA . LEU A 1 129 ? 22.318 3.517 -24.942 1.00 89.56 129 LEU A CA 1
ATOM 1132 C C . LEU A 1 129 ? 22.295 4.323 -26.260 1.00 89.56 129 LEU A C 1
ATOM 1134 O O . LEU A 1 129 ? 21.218 4.527 -26.848 1.00 89.56 129 LEU A O 1
ATOM 1138 N N . PRO A 1 130 ? 23.461 4.740 -26.782 1.00 89.44 130 PRO A N 1
ATOM 1139 C CA . PRO A 1 130 ? 23.559 5.434 -28.060 1.00 89.44 130 PRO A CA 1
ATOM 1140 C C . PRO A 1 130 ? 23.465 4.457 -29.248 1.00 89.44 130 PRO A C 1
ATOM 1142 O O . PRO A 1 130 ? 23.865 3.293 -29.185 1.00 89.44 130 PRO A O 1
ATOM 1145 N N . TRP A 1 131 ? 22.889 4.929 -30.354 1.00 86.69 131 TRP A N 1
ATOM 1146 C CA . TRP A 1 131 ? 22.621 4.097 -31.536 1.00 86.69 131 TRP A CA 1
ATOM 1147 C C . TRP A 1 131 ? 23.872 3.750 -32.344 1.00 86.69 131 TRP A C 1
ATOM 1149 O O . TRP A 1 131 ? 23.907 2.718 -33.000 1.00 86.69 131 TRP A O 1
ATOM 1159 N N . ASP A 1 132 ? 24.891 4.595 -32.312 1.00 88.19 132 ASP A N 1
ATOM 1160 C CA . ASP A 1 132 ? 26.120 4.424 -33.089 1.00 88.19 132 ASP A CA 1
ATOM 1161 C C . ASP A 1 132 ? 26.995 3.260 -32.598 1.00 88.19 132 ASP A C 1
ATOM 1163 O O . ASP A 1 132 ? 27.675 2.615 -33.393 1.00 88.19 132 ASP A O 1
ATOM 1167 N N . THR A 1 133 ? 26.959 2.975 -31.297 1.00 88.25 133 THR A N 1
ATOM 1168 C CA . THR A 1 133 ? 27.882 2.047 -30.632 1.00 88.25 133 THR A CA 1
ATOM 1169 C C . THR A 1 133 ? 27.173 0.863 -29.975 1.00 88.25 133 THR A C 1
ATOM 1171 O O . THR A 1 133 ? 27.769 -0.209 -29.875 1.00 88.25 133 THR A O 1
ATOM 1174 N N . SER A 1 134 ? 25.883 0.991 -29.637 1.00 90.19 134 SER A N 1
ATOM 1175 C CA . SER A 1 134 ? 25.103 -0.047 -28.941 1.00 90.19 134 SER A CA 1
ATOM 1176 C C . SER A 1 134 ? 23.830 -0.484 -29.687 1.00 90.19 134 SER A C 1
ATOM 1178 O O . SER A 1 134 ? 22.924 -1.049 -29.074 1.00 90.19 134 SER A O 1
ATOM 1180 N N . ALA A 1 135 ? 23.743 -0.280 -31.012 1.00 86.19 135 ALA A N 1
ATOM 1181 C CA . ALA A 1 135 ? 22.561 -0.623 -31.825 1.00 86.19 135 ALA A CA 1
ATOM 1182 C C . ALA A 1 135 ? 22.032 -2.049 -31.589 1.00 86.19 135 ALA A C 1
ATOM 1184 O O . ALA A 1 135 ? 20.845 -2.235 -31.344 1.00 86.19 135 ALA A O 1
ATOM 1185 N N . LYS A 1 136 ? 22.916 -3.059 -31.607 1.00 89.88 136 LYS A N 1
ATOM 1186 C CA . LYS A 1 136 ? 22.523 -4.473 -31.448 1.00 89.88 136 LYS A CA 1
ATOM 1187 C C . LYS A 1 136 ? 21.878 -4.761 -30.094 1.00 89.88 136 LYS A C 1
ATOM 1189 O O . LYS A 1 136 ? 20.905 -5.504 -30.013 1.00 89.88 136 LYS A O 1
ATOM 1194 N N . GLU A 1 137 ? 22.437 -4.188 -29.034 1.00 88.81 137 GLU A N 1
ATOM 1195 C CA . GLU A 1 137 ? 21.901 -4.331 -27.684 1.00 88.81 137 GLU A CA 1
ATOM 1196 C C . GLU A 1 137 ? 20.540 -3.642 -27.582 1.00 88.81 137 GLU A C 1
ATOM 1198 O O . GLU A 1 137 ? 19.573 -4.247 -27.116 1.00 88.81 137 GLU A O 1
ATOM 1203 N N . LYS A 1 138 ? 20.433 -2.426 -28.124 1.00 88.12 138 LYS A N 1
ATOM 1204 C CA . LYS A 1 138 ? 19.198 -1.643 -28.143 1.00 88.12 138 LYS A CA 1
ATOM 1205 C C . LYS A 1 138 ? 18.068 -2.327 -28.915 1.00 88.12 138 LYS A C 1
ATOM 1207 O O . LYS A 1 138 ? 16.945 -2.369 -28.411 1.00 88.12 138 LYS A O 1
ATOM 1212 N N . ASP A 1 139 ? 18.368 -2.924 -30.067 1.00 87.00 139 ASP A N 1
ATOM 1213 C CA . ASP A 1 139 ? 17.416 -3.727 -30.844 1.00 87.00 139 ASP A CA 1
ATOM 1214 C C . ASP A 1 139 ? 16.975 -4.977 -30.075 1.00 87.00 139 ASP A C 1
ATOM 1216 O O . ASP A 1 139 ? 15.786 -5.296 -30.025 1.00 87.00 139 ASP A O 1
ATOM 1220 N N . SER A 1 140 ? 17.906 -5.666 -29.405 1.00 88.56 140 SER A N 1
ATOM 1221 C CA . SER A 1 140 ? 17.560 -6.828 -28.578 1.00 88.56 140 SER A CA 1
ATOM 1222 C C . SER A 1 140 ? 16.626 -6.453 -27.424 1.00 88.56 140 SER A C 1
ATOM 1224 O O . SER A 1 140 ? 15.682 -7.193 -27.119 1.00 88.56 140 SER A O 1
ATOM 1226 N N . LEU A 1 141 ? 16.851 -5.281 -26.815 1.00 86.94 141 LEU A N 1
ATOM 1227 C CA . LEU A 1 141 ? 16.035 -4.770 -25.725 1.00 86.94 141 LEU A CA 1
ATOM 1228 C C . LEU A 1 141 ? 14.624 -4.427 -26.205 1.00 86.94 141 LEU A C 1
ATOM 1230 O O . LEU A 1 141 ? 13.686 -4.766 -25.487 1.00 86.94 141 LEU A O 1
ATOM 1234 N N . LEU A 1 142 ? 14.475 -3.842 -27.403 1.00 84.56 142 LEU A N 1
ATOM 1235 C CA . LEU A 1 142 ? 13.175 -3.574 -28.036 1.00 84.56 142 LEU A CA 1
ATOM 1236 C C . LEU A 1 142 ? 12.385 -4.864 -28.257 1.00 84.56 142 LEU A C 1
ATOM 1238 O O . LEU A 1 142 ? 11.259 -4.983 -27.788 1.00 84.56 142 LEU A O 1
ATOM 1242 N N . VAL A 1 143 ? 12.997 -5.858 -28.901 1.00 86.00 143 VAL A N 1
ATOM 1243 C CA . VAL A 1 143 ? 12.320 -7.123 -29.237 1.00 86.00 143 VAL A CA 1
ATOM 1244 C C . VAL A 1 143 ? 11.874 -7.880 -27.987 1.00 86.00 143 VAL A C 1
ATOM 1246 O O . VAL A 1 143 ? 10.817 -8.509 -27.962 1.00 86.00 143 VAL A O 1
ATOM 1249 N N . THR A 1 144 ? 12.685 -7.852 -26.929 1.00 85.94 144 THR A N 1
ATOM 1250 C CA . THR A 1 144 ? 12.343 -8.546 -25.682 1.00 85.94 144 THR A CA 1
ATOM 1251 C C . THR A 1 144 ? 11.405 -7.737 -24.785 1.00 85.94 144 THR A C 1
ATOM 1253 O O . THR A 1 144 ? 10.780 -8.324 -23.907 1.00 85.94 144 THR A O 1
ATOM 1256 N N . GLN A 1 145 ? 11.231 -6.433 -25.027 1.00 84.12 145 GLN A N 1
ATOM 1257 C CA . GLN A 1 145 ? 10.324 -5.581 -24.257 1.00 84.12 145 GLN A CA 1
ATOM 1258 C C . GLN A 1 145 ? 8.851 -5.932 -24.479 1.00 84.12 145 GLN A C 1
ATOM 1260 O O . GLN A 1 145 ? 8.097 -5.936 -23.508 1.00 84.12 145 GLN A O 1
ATOM 1265 N N . ASP A 1 146 ? 8.461 -6.310 -25.697 1.00 83.38 146 ASP A N 1
ATOM 1266 C CA . ASP A 1 146 ? 7.078 -6.705 -25.997 1.00 83.38 146 ASP A CA 1
ATOM 1267 C C . ASP A 1 146 ? 6.643 -7.915 -25.158 1.00 83.38 146 ASP A C 1
ATOM 1269 O O . ASP A 1 146 ? 5.589 -7.895 -24.527 1.00 83.38 146 ASP A O 1
ATOM 1273 N N . LYS A 1 147 ? 7.506 -8.933 -25.035 1.00 85.19 147 LYS A N 1
ATOM 1274 C CA . LYS A 1 147 ? 7.232 -10.135 -24.223 1.00 85.19 147 LYS A CA 1
ATOM 1275 C C . LYS A 1 147 ? 7.096 -9.834 -22.729 1.00 85.19 147 LYS A C 1
ATOM 1277 O O . LYS A 1 147 ? 6.283 -10.447 -22.031 1.00 85.19 147 LYS A O 1
ATOM 1282 N N . LEU A 1 148 ? 7.911 -8.909 -22.220 1.00 83.88 148 LEU A N 1
ATOM 1283 C CA . LEU A 1 148 ? 7.810 -8.463 -20.829 1.00 83.88 148 LEU A CA 1
ATOM 1284 C C . LEU A 1 148 ? 6.512 -7.684 -20.609 1.00 83.88 148 LEU A C 1
ATOM 1286 O O . LEU A 1 148 ? 5.831 -7.887 -19.606 1.00 83.88 148 LEU A O 1
ATOM 1290 N N . PHE A 1 149 ? 6.126 -6.854 -21.578 1.00 84.75 149 PHE A N 1
ATOM 1291 C CA . PHE A 1 149 ? 4.881 -6.103 -21.519 1.00 84.75 149 PHE A CA 1
ATOM 1292 C C . PHE A 1 149 ? 3.646 -7.013 -21.589 1.00 84.75 149 PHE A C 1
ATOM 1294 O O . PHE A 1 149 ? 2.700 -6.811 -20.835 1.00 84.75 149 PHE A O 1
ATOM 1301 N N . GLU A 1 150 ? 3.664 -8.068 -22.405 1.00 87.06 150 GLU A N 1
ATOM 1302 C CA . GLU A 1 150 ? 2.610 -9.094 -22.417 1.00 87.06 150 GLU A CA 1
ATOM 1303 C C . GLU A 1 150 ? 2.464 -9.792 -21.058 1.00 87.06 150 GLU A C 1
ATOM 1305 O O . GLU A 1 150 ? 1.348 -10.004 -20.578 1.00 87.06 150 GLU A O 1
ATOM 1310 N N . SER A 1 151 ? 3.588 -10.115 -20.411 1.00 84.31 151 SER A N 1
ATOM 1311 C CA . SER A 1 151 ? 3.595 -10.729 -19.077 1.00 84.31 151 SER A CA 1
ATOM 1312 C C . SER A 1 151 ? 2.997 -9.786 -18.029 1.00 84.31 151 SER A C 1
ATOM 1314 O O . SER A 1 151 ? 2.139 -10.198 -17.247 1.00 84.31 151 SER A O 1
ATOM 1316 N N . TYR A 1 152 ? 3.366 -8.503 -18.080 1.00 87.94 152 TYR A N 1
ATOM 1317 C CA . TYR A 1 152 ? 2.776 -7.445 -17.259 1.00 87.94 152 TYR A CA 1
ATOM 1318 C C . TYR A 1 152 ? 1.258 -7.315 -17.478 1.00 87.94 152 TYR A C 1
ATOM 1320 O O . TYR A 1 152 ? 0.489 -7.328 -16.516 1.00 87.94 152 TYR A O 1
ATOM 1328 N N . LEU A 1 153 ? 0.798 -7.258 -18.735 1.00 88.44 153 LEU A N 1
ATOM 1329 C CA . LEU A 1 153 ? -0.630 -7.171 -19.065 1.00 88.44 153 LEU A CA 1
ATOM 1330 C C . LEU A 1 153 ? -1.414 -8.386 -18.559 1.00 88.44 153 LEU A C 1
ATOM 1332 O O . LEU A 1 153 ? -2.545 -8.239 -18.093 1.00 88.44 153 LEU A O 1
ATOM 1336 N N . LYS A 1 154 ? -0.817 -9.580 -18.608 1.00 89.19 154 LYS A N 1
ATOM 1337 C CA . LYS A 1 154 ? -1.429 -10.801 -18.079 1.00 89.19 154 LYS A CA 1
ATOM 1338 C C . LYS A 1 154 ? -1.635 -10.724 -16.565 1.00 89.19 154 LYS A C 1
ATOM 1340 O O . LYS A 1 154 ? -2.727 -11.039 -16.101 1.00 89.19 154 LYS A O 1
ATOM 1345 N N . ILE A 1 155 ? -0.625 -10.287 -15.812 1.00 85.25 155 ILE A N 1
ATOM 1346 C CA . ILE A 1 155 ? -0.714 -10.124 -14.349 1.00 85.25 155 ILE A CA 1
ATOM 1347 C C . ILE A 1 155 ? -1.757 -9.062 -13.997 1.00 85.25 155 ILE A C 1
ATOM 1349 O O . ILE A 1 155 ? -2.592 -9.277 -13.121 1.00 85.25 155 ILE A O 1
ATOM 1353 N N . LYS A 1 156 ? -1.765 -7.941 -14.727 1.00 85.81 156 LYS A N 1
ATOM 1354 C CA . LYS A 1 156 ? -2.757 -6.880 -14.544 1.00 85.81 156 LYS A CA 1
ATOM 1355 C C . LYS A 1 156 ? -4.184 -7.391 -14.741 1.00 85.81 156 LYS A C 1
ATOM 1357 O O . LYS A 1 156 ? -5.041 -7.126 -13.905 1.00 85.81 156 LYS A O 1
ATOM 1362 N N . LYS A 1 157 ? -4.423 -8.168 -15.800 1.00 87.94 157 LYS A N 1
ATOM 1363 C CA . LYS A 1 157 ? -5.734 -8.766 -16.064 1.00 87.94 157 LYS A CA 1
ATOM 1364 C C . LYS A 1 157 ? -6.161 -9.726 -14.948 1.00 87.94 157 LYS A C 1
ATOM 1366 O O . LYS A 1 157 ? -7.300 -9.676 -14.507 1.00 87.94 157 LYS A O 1
ATOM 1371 N N . GLN A 1 158 ? -5.243 -10.560 -14.456 1.00 83.94 158 GLN A N 1
ATOM 1372 C CA . GLN A 1 158 ? -5.521 -11.457 -13.327 1.00 83.94 158 GLN A CA 1
ATOM 1373 C C . GLN A 1 158 ? -5.900 -10.683 -12.057 1.00 83.94 158 GLN A C 1
ATOM 1375 O O . GLN A 1 158 ? -6.802 -11.097 -11.335 1.00 83.94 158 GLN A O 1
ATOM 1380 N N . LEU A 1 159 ? -5.247 -9.546 -11.800 1.00 81.19 159 LEU A N 1
ATOM 1381 C CA . LEU A 1 159 ? -5.577 -8.683 -10.667 1.00 81.19 159 LEU A CA 1
ATOM 1382 C C . LEU A 1 159 ? -6.959 -8.024 -10.819 1.00 81.19 159 LEU A C 1
ATOM 1384 O O . LEU A 1 159 ? -7.692 -7.905 -9.837 1.00 81.19 159 LEU A O 1
ATOM 1388 N N . GLU A 1 160 ? -7.323 -7.592 -12.028 1.00 80.69 160 GLU A N 1
ATOM 1389 C CA . GLU A 1 160 ? -8.663 -7.066 -12.327 1.00 80.69 160 GLU A CA 1
ATOM 1390 C C . GLU A 1 160 ? -9.735 -8.144 -12.091 1.00 80.69 160 GLU A C 1
ATOM 1392 O O . GLU A 1 160 ? -10.688 -7.905 -11.350 1.00 80.69 160 GLU A O 1
ATOM 1397 N N . GLU A 1 161 ? -9.513 -9.365 -12.588 1.00 81.62 161 GLU A N 1
ATOM 1398 C CA . GLU A 1 161 ? -10.391 -10.519 -12.352 1.00 81.62 161 GLU A CA 1
ATOM 1399 C C . GLU A 1 161 ? -10.505 -10.868 -10.848 1.00 81.62 161 GLU A C 1
ATOM 1401 O O . GLU A 1 161 ? -11.594 -11.181 -10.366 1.00 81.62 161 GLU A O 1
ATOM 1406 N N . GLU A 1 162 ? -9.423 -10.787 -10.063 1.00 74.06 162 GLU A N 1
ATOM 1407 C CA . GLU A 1 162 ? -9.460 -11.008 -8.604 1.00 74.06 162 GLU A CA 1
ATOM 1408 C C . GLU A 1 162 ? -10.328 -9.957 -7.882 1.00 74.06 162 GLU A C 1
ATOM 1410 O O . GLU A 1 162 ? -11.106 -10.277 -6.972 1.00 74.06 162 GLU A O 1
ATOM 1415 N N . ARG A 1 163 ? -10.250 -8.695 -8.313 1.00 69.56 163 ARG A N 1
ATOM 1416 C CA . ARG A 1 163 ? -11.039 -7.583 -7.754 1.00 69.56 163 ARG A CA 1
ATOM 1417 C C . ARG A 1 163 ? -12.524 -7.673 -8.124 1.00 69.56 163 ARG A C 1
ATOM 1419 O O . ARG A 1 163 ? -13.388 -7.408 -7.288 1.00 69.56 163 ARG A O 1
ATOM 1426 N N . GLU A 1 164 ? -12.837 -8.088 -9.345 1.00 68.31 164 GLU A N 1
ATOM 1427 C CA . GLU A 1 164 ? -14.219 -8.294 -9.802 1.00 68.31 164 GLU A CA 1
ATOM 1428 C C . GLU A 1 164 ? -14.874 -9.520 -9.140 1.00 68.31 164 GLU A C 1
ATOM 1430 O O . GLU A 1 164 ? -16.035 -9.487 -8.724 1.00 68.31 164 GLU A O 1
ATOM 1435 N N . ASN A 1 165 ? -14.122 -10.606 -8.952 1.00 63.00 165 ASN A N 1
ATOM 1436 C CA . ASN A 1 165 ? -14.648 -11.809 -8.306 1.00 63.00 165 ASN A CA 1
ATOM 1437 C C . ASN A 1 165 ? -14.860 -11.624 -6.796 1.00 63.00 165 ASN A C 1
ATOM 1439 O O . ASN A 1 165 ? -15.854 -12.112 -6.255 1.00 63.00 165 ASN A O 1
ATOM 1443 N N . SER A 1 166 ? -13.982 -10.874 -6.121 1.00 55.97 166 SER A N 1
ATOM 1444 C CA . SER A 1 166 ? -14.155 -10.528 -4.700 1.00 55.97 166 SER A CA 1
ATOM 1445 C C . SER A 1 166 ? -15.350 -9.605 -4.440 1.00 55.97 166 SER A C 1
ATOM 1447 O O . SER A 1 166 ? -15.933 -9.658 -3.362 1.00 55.97 166 SER A O 1
ATOM 1449 N N . THR A 1 167 ? -15.775 -8.813 -5.427 1.00 46.59 167 THR A N 1
ATOM 1450 C CA . THR A 1 167 ? -16.988 -7.983 -5.331 1.00 46.59 167 THR A CA 1
ATOM 1451 C C . THR A 1 167 ? -18.276 -8.744 -5.672 1.00 46.59 167 THR A C 1
ATOM 1453 O O . THR A 1 167 ? -19.343 -8.374 -5.182 1.00 46.59 167 THR A O 1
ATOM 1456 N N . THR A 1 168 ? -18.201 -9.826 -6.458 1.00 36.56 168 THR A N 1
ATOM 1457 C CA . THR A 1 168 ? -19.383 -10.551 -6.973 1.00 36.56 168 THR A CA 1
ATOM 1458 C C . THR A 1 168 ? -19.829 -11.726 -6.089 1.00 36.56 168 THR A C 1
ATOM 1460 O O . THR A 1 168 ? -21.010 -12.070 -6.068 1.00 36.56 168 THR A O 1
ATOM 1463 N N . HIS A 1 169 ? -18.931 -12.352 -5.322 1.00 35.38 169 HIS A N 1
ATOM 1464 C CA . HIS A 1 169 ? -19.306 -13.360 -4.321 1.00 35.38 169 HIS A CA 1
ATOM 1465 C C . HIS A 1 169 ? -19.408 -12.698 -2.949 1.00 35.38 169 HIS A C 1
ATOM 1467 O O . HIS A 1 169 ? -18.393 -12.414 -2.322 1.00 35.38 169 HIS A O 1
ATOM 1473 N N . GLY A 1 170 ? -20.637 -12.433 -2.491 1.00 34.94 170 GLY A N 1
ATOM 1474 C CA . GLY A 1 170 ? -20.895 -11.747 -1.224 1.00 34.94 170 GLY A CA 1
ATOM 1475 C C . GLY A 1 170 ? -20.027 -12.273 -0.079 1.00 34.94 170 GLY A C 1
ATOM 1476 O O . GLY A 1 170 ? -20.158 -13.437 0.286 1.00 34.94 170 GLY A O 1
ATOM 1477 N N . ASN A 1 171 ? -19.143 -11.407 0.434 1.00 38.59 171 ASN A N 1
ATOM 1478 C CA . ASN A 1 171 ? -18.385 -11.464 1.694 1.00 38.59 171 ASN A CA 1
ATOM 1479 C C . ASN A 1 171 ? -18.128 -12.858 2.296 1.00 38.59 171 ASN A C 1
ATOM 1481 O O . ASN A 1 171 ? -18.267 -13.053 3.502 1.00 38.59 171 ASN A O 1
ATOM 1485 N N . THR A 1 172 ? -17.746 -13.838 1.481 1.00 37.09 172 THR A N 1
ATOM 1486 C CA . THR A 1 172 ? -17.353 -15.164 1.964 1.00 37.09 172 THR A CA 1
ATOM 1487 C C . THR A 1 172 ? -15.865 -15.314 1.707 1.00 37.09 172 THR A C 1
ATOM 1489 O O . THR A 1 172 ? -15.426 -16.057 0.832 1.00 37.09 172 THR A O 1
ATOM 1492 N N . HIS A 1 173 ? -15.068 -14.537 2.437 1.00 41.88 173 HIS A N 1
ATOM 1493 C CA . HIS A 1 173 ? -13.629 -14.742 2.469 1.00 41.88 173 HIS A CA 1
ATOM 1494 C C . HIS A 1 173 ? -13.315 -15.895 3.423 1.00 41.88 173 HIS A C 1
ATOM 1496 O O . HIS A 1 173 ? -13.764 -15.914 4.570 1.00 41.88 173 HIS A O 1
ATOM 1502 N N . ARG A 1 174 ? -12.569 -16.889 2.922 1.00 36.06 174 ARG A N 1
ATOM 1503 C CA . ARG A 1 174 ? -12.082 -18.018 3.722 1.00 36.06 174 ARG A CA 1
ATOM 1504 C C . ARG A 1 174 ? -11.334 -17.476 4.934 1.00 36.06 174 ARG A C 1
ATOM 1506 O O . ARG A 1 174 ? -10.334 -16.778 4.785 1.00 36.06 174 ARG A O 1
ATOM 1513 N N . SER A 1 175 ? -11.817 -17.828 6.121 1.00 35.06 175 SER A N 1
ATOM 1514 C CA . SER A 1 175 ? -11.123 -17.547 7.375 1.00 35.06 175 SER A CA 1
ATOM 1515 C C . SER A 1 175 ? -9.711 -18.139 7.326 1.00 35.06 175 SER A C 1
ATOM 1517 O O . SER A 1 175 ? -9.527 -19.261 6.845 1.00 35.06 175 SER A O 1
ATOM 1519 N N . LEU A 1 176 ? -8.718 -17.443 7.896 1.00 40.44 176 LEU A N 1
ATOM 1520 C CA . LEU A 1 176 ? -7.358 -17.969 8.084 1.00 40.44 176 LEU A CA 1
ATOM 1521 C C . LEU A 1 176 ? -7.325 -19.365 8.741 1.00 40.44 176 LEU A C 1
ATOM 1523 O O . LEU A 1 176 ? -6.355 -20.106 8.571 1.00 40.44 176 LEU A O 1
ATOM 1527 N N . LEU A 1 177 ? -8.370 -19.746 9.486 1.00 36.62 177 LEU A N 1
ATOM 1528 C CA . LEU A 1 177 ? -8.499 -21.069 10.103 1.00 36.62 177 LEU A CA 1
ATOM 1529 C C . LEU A 1 177 ? -8.789 -22.188 9.092 1.00 36.62 177 LEU A C 1
ATOM 1531 O O . LEU A 1 177 ? -8.353 -23.319 9.309 1.00 36.62 177 LEU A O 1
ATOM 1535 N N . GLU A 1 178 ? -9.475 -21.892 7.988 1.00 32.88 178 GLU A N 1
ATOM 1536 C CA . GLU A 1 178 ? -9.764 -22.871 6.934 1.00 32.88 178 GLU A CA 1
ATOM 1537 C C . GLU A 1 178 ? -8.546 -23.119 6.039 1.00 32.88 178 GLU A C 1
ATOM 1539 O O . GLU A 1 178 ? -8.280 -24.259 5.666 1.00 32.88 178 GLU A O 1
ATOM 1544 N N . ALA A 1 179 ? -7.736 -22.086 5.783 1.00 41.59 179 ALA A N 1
ATOM 1545 C CA . ALA A 1 179 ? -6.497 -22.197 5.005 1.00 41.59 179 ALA A CA 1
ATOM 1546 C C . ALA A 1 179 ? -5.389 -23.006 5.711 1.00 41.59 179 ALA A C 1
ATOM 1548 O O . ALA A 1 179 ? -4.374 -23.332 5.105 1.00 41.59 179 ALA A O 1
ATOM 1549 N N . ARG A 1 180 ? -5.564 -23.332 6.998 1.00 32.91 180 ARG A N 1
ATOM 1550 C CA . ARG A 1 180 ? -4.578 -24.058 7.814 1.00 32.91 180 ARG A CA 1
ATOM 1551 C C . ARG A 1 180 ? -4.772 -25.579 7.814 1.00 32.91 180 ARG A C 1
ATOM 1553 O O . ARG A 1 180 ? -3.994 -26.276 8.461 1.00 32.91 180 ARG A O 1
ATOM 1560 N N . LYS A 1 181 ? -5.824 -26.081 7.157 1.00 32.41 181 LYS A N 1
ATOM 1561 C CA . LYS A 1 181 ? -6.209 -27.504 7.144 1.00 32.41 181 LYS A CA 1
ATOM 1562 C C . LYS A 1 181 ? -6.131 -28.185 5.768 1.00 32.41 181 LYS A C 1
ATOM 1564 O O . LYS A 1 181 ? -6.492 -29.359 5.707 1.00 32.41 181 LYS A O 1
ATOM 1569 N N . SER A 1 182 ? -5.684 -27.508 4.705 1.00 35.00 182 SER A N 1
ATOM 1570 C CA . SER A 1 182 ? -5.452 -28.138 3.390 1.00 35.00 182 SER A CA 1
ATOM 1571 C C . SER A 1 182 ? -3.973 -28.285 3.086 1.00 35.00 182 SER A C 1
ATOM 1573 O O . SER A 1 182 ? -3.299 -27.232 3.141 1.00 35.00 182 SER A O 1
#

Secondary structure (DSSP, 8-state):
----------PPPPPTTS-HHHHSGGGGGSTTHHHHHHHHHHHHHHHHHHHHHHHH-TT-HHHHH-TTS-HHHHHHHHIIIII--TT--GGGGHHHHHHHHHHSS-HHHHHHHHHHHHHHHHHHHHHHS-HHHHHHHHHHHHHHHHHHHHHHHHHHHHHHHHHHHHHHSTT-PPPTTTTT--

Nearest PDB structures (foldseek):
  3sja-assembly1_C  TM=9.057E-01  e=7.823E+00  Saccharomyces cerevisiae S288C
  8pnt-assembly1_A  TM=3.078E-01  e=9.638E+00  Homo sapiens

pLDDT: mean 80.06, std 18.43, range [29.62, 96.19]

Mean predicted aligned error: 10.08 Å

Radius of gyration: 20.39 Å; Cα contacts (8 Å, |Δi|>4): 116; chains: 1; bounding box: 49×48×56 Å

Sequence (182 aa):
MEDKNTRYSFVEEVREGLNFWDINQELQYWSPYNELIKEEGKRRSSRIMQAIYKIYDPKSSYQNSSKDRTEKQMQKDIAENYLNEKDFEWSKYKKLIQAYKKDSKTFLEKELEYWEIELLERREYQRTLPWDTSAKEKDSLLVTQDKLFESYLKIKKQLEEERENSTTHGNTHRSLLEARKS

Solvent-accessible surface area (backbone atoms only — not comparable to full-atom values): 10836 Å² total; per-residue (Å²): 131,86,81,83,75,74,81,80,49,80,71,68,89,64,57,91,93,59,58,38,52,79,75,39,50,75,52,59,78,36,87,59,51,35,53,41,34,70,76,56,32,67,71,52,34,22,52,52,49,52,51,48,38,37,65,65,34,90,82,22,66,61,33,68,73,38,74,92,54,51,72,70,56,51,52,49,51,42,25,46,74,71,68,67,33,81,83,61,64,64,75,81,43,47,68,49,52,53,50,45,61,60,46,57,48,50,72,61,55,51,51,49,53,50,50,53,51,52,56,48,53,52,50,53,53,54,67,71,54,52,70,92,85,38,42,71,60,51,52,53,51,55,67,53,44,56,61,53,49,52,54,50,52,51,51,52,51,52,47,51,52,53,56,53,50,61,68,68,50,77,90,72,73,81,51,77,74,63,70,73,76,115

=== Feature glossary ===
The record interleaves many kinds of information about one protein. Here is each kind framed as the question it answers.

Q: What known structures does this most resemble?
A: Structural nearest neighbors (via Foldseek easy-search vs the PDB). Reported per hit: target PDB id, E-value, and alignment TM-score. A TM-score above ~0.5 is the conventional threshold for 'same fold'.

Q: Where is each backbone atom in 3D?
A: The mmCIF table is the protein's shape written out atom by atom. For each backbone N, Cα, C, and carbonyl O, it records an (x, y, z) coordinate triple in Å plus the residue type, chain letter, and residue number.

Q: What are the backbone torsion angles?
A: The φ/ψ torsion pair specifies the backbone conformation at each residue. φ rotates about the N–Cα bond, ψ about the Cα–C bond. Steric clashes forbid most of the (φ, ψ) plane — the allowed regions (α-helix basin, β-sheet basin, left-handed helix) are the Ramachandran-allowed regions.

Q: Which residues are buried vs exposed?
A: Solvent-accessible surface area (SASA) is the area in Å² traced out by the centre of a 1.4 Å probe sphere (a water molecule) rolled over the protein's van der Waals surface (Shrake–Rupley / Lee–Richards construction). Buried residues have near-zero SASA; fully exposed residues can exceed 200 Å². The total SASA scales roughly with the number of surface residues.

Q: How confident is the AlphaFold model at each residue?
A: pLDDT is the predicted lDDT-Cα score: AlphaFold's confidence that the local environment of each residue (all inter-atomic distances within 15 Å) is correctly placed. It is a per-residue number between 0 and 100, with higher meaning more reliable.

Q: What does the local fold look like, residue by residue?
A: 3Di is Foldseek's structural alphabet. Each residue is assigned one of twenty discrete states based on how its Cα sits relative to its spatial (not sequential) neighbors. Aligning 3Di strings finds structural homologs roughly as well as full 3D superposition, but orders of magnitude faster.

Q: How big and how compact is the whole molecule?
A: Radius of gyration (Rg) is the root-mean-square distance of Cα atoms from their centroid — a single number for overall size and compactness. A globular domain of N residues has Rg ≈ 2.2·N^0.38 Å; an extended or disordered chain has a much larger Rg. The Cα contact count is the number of residue pairs whose Cα atoms are within 8 Å and are more than four positions apart in sequence — a standard proxy for tertiary packing density. The bounding box is the smallest axis-aligned box enclosing all Cα atoms.

Q: Which residues are in helices, strands, or loops?
A: DSSP 8-state secondary structure assigns each residue one of H (α-helix), G (3₁₀-helix), I (π-helix), E (extended β-strand), B (isolated β-bridge), T (hydrogen-bonded turn), S (bend), or '-' (coil). The assignment is computed from backbone hydrogen-bond geometry via the Kabsch–Sander algorithm.

Q: How mobile is each atom in the crystal?
A: Crystallographic B-factors measure how much each atom's electron density is smeared out, in Å². They rise in mobile loops and surface residues and fall in the buried interior. In AlphaFold models this column is repurposed to hold pLDDT instead.

Q: What if only a Cα trace is available?
A: P-SEA three-state annotation labels each residue as helix, strand, or coil based purely on the geometry of the Cα trace. It serves as a fallback when the full backbone (and thus DSSP) is unavailable.

Q: What family and function is it annotated with?
A: Database cross-references. InterPro integrates a dozen domain/family signature databases into unified entries with residue-range hits. GO terms attach function/process/location labels with evidence codes. CATH codes position the fold in a four-level structural taxonomy. Organism is the NCBI-taxonomy species name.

Q: Are the domains correctly placed relative to each other?
A: Predicted Aligned Error (PAE) is an AlphaFold confidence matrix: entry (i, j) is the expected error in the position of residue j, in ångströms, when the prediction is superimposed on the true structure at residue i. Low PAE within a block of residues means that block is internally rigid and well-predicted; high PAE between two blocks means their relative placement is uncertain even if each block individually is confident.

Q: What do the diagnostic plots show?
A: Three diagnostic plots accompany the record. The Cα contact map visualizes the tertiary structure as a 2D adjacency matrix (8 Å cutoff, sequence-local contacts suppressed). The Ramachandran plot shows the distribution of backbone (φ, ψ) torsions, with points in the α and β basins reflecting secondary structure content. The PAE plot shows AlphaFold's inter-residue confidence as a color matrix.

Q: What is the amino-acid chain?
A: Primary structure: the covalent order of the twenty standard amino acids along the backbone. Two proteins with the same sequence will (almost always) fold to the same structure; two with 30% identity often share a fold but not the details.

Q: What do the rendered images show?
A: The six renders are orthographic views along the three Cartesian axes in both directions. Representation (cartoon, sticks, or surface) and color scheme (sequence-rainbow or by-chain) vary across proteins so the training set covers all the common visualization conventions.